Protein AF-E1JT59-F1 (afdb_monomer_lite)

Foldseek 3Di:
DDDDPVNVVVVVVVVVVVVVVVVVVVVVVVVVVVLLVVLVVLVVLQVQLVVL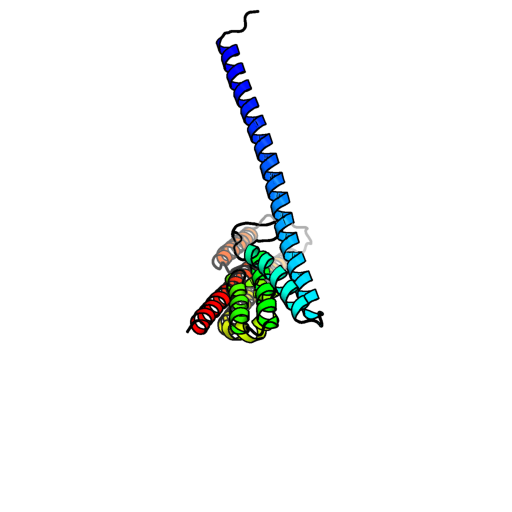LVVLVPDPDPVSNVVSLVSSLVSLVVLLPDDQVDDRPVHGSLVSNLSSLLSVLSSCVSVVNNLSSLLSLLVSLQSPVLCCCPPRPVPCCVPPQVVLCVVLVVVLVVLVVVVVVVVVVLVVVVVVVVVVCCVVVVVVVVVVCVVDVDDDPDPDDCDVVNVVVVVVVVVVVVVSVVPPRDDPVRSVVVSSVSSSVSSNVVSVVVSVVSVD

pLDDT: mean 81.75, std 21.23, range [36.12, 98.44]

Sequence (260 aa):
MSIELETALSLLKVAKIVVDLKKKTQQLNEIKHIKKSLDQLILREMGAAFEAIGDAITAQNNETKEVRLRFAEDNLLKNTSLDPSLKTGDVTNKYLMARANHGLAYICALRNDFITASKHLLRIFIISPRDARENILPELYKQEFFPKCTNIIEWYDAELRALEEDSWRGIRKAGRFSLSLTIKAAGVLTALAAQSGSIVKVRIPPHPIIKAAEDLSKEVWERSSDYHLPSRAELEEEFGNKIDNRCIEYAQSLLQNVGG

InterPro domains:
  IPR052858 Putative E3 ubiquitin-protein ligase LIN [PTHR47446] (24-252)
  IPR056512 Putative E3 ubiquitin-protein ligase LIN, N-terminal domain [PF23568] (24-166)

Radius of gyration: 34.25 Å; chains: 1; bounding box: 85×78×77 Å

Organism: NCBI:txid596151

Secondary structure (DSSP, 8-state):
-PPPHHHHHHHHHHHHHHHHHHHHHHHHHHHHHHHHHHHHHHHHHHHHHHHHHHHHHH-S-HHHHHHHHHHHHHHHHGGGGS-TTSEETTEEHHHHHHHHHHHHHHHHHHTT-HHHHHHHHHHHHHH-HHHIIIII-HHHIIIIIGGG-HHHHHHHHHHHHHHHHHHHHHHHHHHHHHHHHHHHHHHHHHHHHHHS-S---------HHHHHHHHHHHHHHHHHTT--PPPHHHHHHHHHHHHHHHHHHHHHHHHHHTT-

Structure (mmCIF, N/CA/C/O backbone):
data_AF-E1JT59-F1
#
_entry.id   AF-E1JT59-F1
#
loop_
_atom_site.group_PDB
_atom_site.id
_atom_site.type_symbol
_atom_site.label_atom_id
_atom_site.label_alt_id
_atom_site.label_comp_id
_atom_site.label_asym_id
_atom_site.label_entity_id
_atom_site.label_seq_id
_atom_site.pdbx_PDB_ins_code
_atom_site.Cartn_x
_atom_site.Cartn_y
_atom_site.Cartn_z
_atom_site.occupancy
_atom_site.B_iso_or_equiv
_atom_site.auth_seq_id
_atom_site.auth_comp_id
_atom_site.auth_asym_id
_atom_site.auth_atom_id
_atom_site.pdbx_PDB_model_num
ATOM 1 N N . MET A 1 1 ? 47.607 53.620 9.795 1.00 51.41 1 MET A N 1
ATOM 2 C CA . MET A 1 1 ? 47.075 52.678 8.789 1.00 51.41 1 MET A CA 1
ATOM 3 C C . MET A 1 1 ? 45.567 52.905 8.732 1.00 51.41 1 MET A C 1
ATOM 5 O O . MET A 1 1 ? 44.866 52.419 9.608 1.00 51.41 1 MET A O 1
ATOM 9 N N . SER A 1 2 ? 45.079 53.779 7.844 1.00 68.25 2 SER A N 1
ATOM 10 C CA . SER A 1 2 ? 43.640 54.064 7.736 1.00 68.25 2 SER A CA 1
ATOM 11 C C . SER A 1 2 ? 43.001 53.039 6.811 1.00 68.25 2 SER A C 1
ATOM 13 O O . SER A 1 2 ? 43.433 52.896 5.671 1.00 68.25 2 SER A O 1
ATOM 15 N N . ILE A 1 3 ? 41.994 52.320 7.299 1.00 74.31 3 ILE A N 1
ATOM 16 C CA . ILE A 1 3 ? 41.181 51.448 6.451 1.00 74.31 3 ILE A CA 1
ATOM 17 C C . ILE A 1 3 ? 40.324 52.356 5.566 1.00 74.31 3 ILE A C 1
ATOM 19 O O . ILE A 1 3 ? 39.627 53.232 6.077 1.00 74.31 3 ILE A O 1
ATOM 23 N N . GLU A 1 4 ? 40.393 52.169 4.250 1.00 88.94 4 GLU A N 1
ATOM 24 C CA . GLU A 1 4 ? 39.558 52.908 3.304 1.00 88.94 4 GLU A CA 1
ATOM 25 C C . GLU A 1 4 ? 38.075 52.592 3.546 1.00 88.94 4 GLU A C 1
ATOM 27 O O . GLU A 1 4 ? 37.693 51.437 3.755 1.00 88.94 4 GLU A O 1
ATOM 32 N N . LEU A 1 5 ? 37.225 53.622 3.514 1.00 89.81 5 LEU A N 1
ATOM 33 C CA . LEU A 1 5 ? 35.785 53.522 3.789 1.00 89.81 5 LEU A CA 1
ATOM 34 C C . LEU A 1 5 ? 35.095 52.441 2.938 1.00 89.81 5 LEU A C 1
ATOM 36 O O . LEU A 1 5 ? 34.210 51.734 3.417 1.00 89.81 5 LEU A O 1
ATOM 40 N N . GLU A 1 6 ? 35.537 52.276 1.694 1.00 89.81 6 GLU A N 1
ATOM 41 C CA . GLU A 1 6 ? 35.030 51.261 0.771 1.00 89.81 6 GLU A CA 1
ATOM 42 C C . GLU A 1 6 ? 35.335 49.829 1.246 1.00 89.81 6 GLU A C 1
ATOM 44 O O . GLU A 1 6 ? 34.479 48.942 1.170 1.00 89.81 6 GLU A O 1
ATOM 49 N N . THR A 1 7 ? 36.509 49.622 1.851 1.00 90.50 7 THR A N 1
ATOM 50 C CA . THR A 1 7 ? 36.893 48.347 2.476 1.00 90.50 7 THR A CA 1
ATOM 51 C C . THR A 1 7 ? 36.048 48.072 3.723 1.00 90.50 7 THR A C 1
ATOM 53 O O . THR A 1 7 ? 35.577 46.956 3.926 1.00 90.50 7 THR A O 1
ATOM 56 N N . ALA A 1 8 ? 35.768 49.087 4.545 1.00 89.56 8 ALA A N 1
ATOM 57 C CA . ALA A 1 8 ? 34.898 48.923 5.712 1.00 89.56 8 ALA A CA 1
ATOM 58 C C . ALA A 1 8 ? 33.445 48.574 5.318 1.00 89.56 8 ALA A C 1
ATOM 60 O O . ALA A 1 8 ? 32.820 47.702 5.928 1.00 89.56 8 ALA A O 1
ATOM 61 N N . LEU A 1 9 ? 32.911 49.211 4.269 1.00 92.62 9 LEU A N 1
ATOM 62 C CA . LEU A 1 9 ? 31.560 48.945 3.761 1.00 92.62 9 LEU A CA 1
ATOM 63 C C . LEU A 1 9 ? 31.426 47.552 3.137 1.00 92.62 9 LEU A C 1
ATOM 65 O O . LEU A 1 9 ? 30.396 46.896 3.321 1.00 92.62 9 LEU A O 1
ATOM 69 N N . SER A 1 10 ? 32.442 47.081 2.410 1.00 91.19 10 SER A N 1
ATOM 70 C CA . SER A 1 10 ? 32.437 45.727 1.845 1.00 91.19 10 SER A CA 1
ATOM 71 C C . SER A 1 10 ? 32.487 44.661 2.945 1.00 91.19 10 SER A C 1
ATOM 73 O O . SER A 1 10 ? 31.681 43.728 2.917 1.00 91.19 10 SER A O 1
ATOM 75 N N . LEU A 1 11 ? 33.315 44.852 3.979 1.00 92.31 11 LEU A N 1
ATOM 76 C CA . LEU A 1 11 ? 33.368 43.969 5.149 1.00 92.31 11 LEU A CA 1
ATOM 77 C C . LEU A 1 11 ? 32.025 43.894 5.887 1.00 92.31 11 LEU A C 1
ATOM 79 O O . LEU A 1 11 ? 31.586 42.803 6.253 1.00 92.31 11 LEU A O 1
ATOM 83 N N . LEU A 1 12 ? 31.328 45.021 6.059 1.00 93.81 12 LEU A N 1
ATOM 84 C CA . LEU A 1 12 ? 30.024 45.045 6.729 1.00 93.81 12 LEU A CA 1
ATOM 85 C C . LEU A 1 12 ? 28.936 44.317 5.920 1.00 93.81 12 LEU A C 1
ATOM 87 O O . LEU A 1 12 ? 28.109 43.604 6.495 1.00 93.81 12 LEU A O 1
ATOM 91 N N . LYS A 1 13 ? 28.958 44.427 4.583 1.00 95.31 13 LYS A N 1
ATOM 92 C CA . LYS A 1 13 ? 28.071 43.647 3.700 1.00 95.31 13 LYS A CA 1
ATOM 93 C C . LYS A 1 13 ? 28.334 42.147 3.827 1.00 95.31 13 LYS A C 1
ATOM 95 O O . LYS A 1 13 ? 27.384 41.380 3.978 1.00 95.31 13 LYS A O 1
ATOM 100 N N . VAL A 1 14 ? 29.603 41.733 3.815 1.00 94.75 14 VAL A N 1
ATOM 101 C CA . VAL A 1 14 ? 29.991 40.324 3.992 1.00 94.75 14 VAL A CA 1
ATOM 102 C C . VAL A 1 14 ? 29.555 39.811 5.364 1.00 94.75 14 VAL A C 1
ATOM 104 O O . VAL A 1 14 ? 28.939 38.751 5.445 1.00 94.75 14 VAL A O 1
ATOM 107 N N . ALA A 1 15 ? 29.780 40.577 6.434 1.00 94.88 15 ALA A N 1
ATOM 108 C CA . ALA A 1 15 ? 29.359 40.204 7.782 1.00 94.88 15 ALA A CA 1
ATOM 109 C C . ALA A 1 15 ? 27.839 39.989 7.876 1.00 94.88 15 ALA A C 1
ATOM 111 O O . ALA A 1 15 ? 27.393 38.991 8.443 1.00 94.88 15 ALA A O 1
ATOM 112 N N . LYS A 1 16 ? 27.038 40.871 7.260 1.00 96.19 16 LYS A N 1
ATOM 113 C CA . LYS A 1 16 ? 25.579 40.706 7.186 1.00 96.19 16 LYS A CA 1
ATOM 114 C C . LYS A 1 16 ? 25.189 39.412 6.465 1.00 96.19 16 LYS A C 1
ATOM 116 O O . LYS A 1 16 ? 24.390 38.646 6.994 1.00 96.19 16 LYS A O 1
ATOM 121 N N . ILE A 1 17 ? 25.795 39.137 5.306 1.00 96.38 17 ILE A N 1
ATOM 122 C CA . ILE A 1 17 ? 25.554 37.900 4.545 1.00 96.38 17 ILE A CA 1
ATOM 123 C C . ILE A 1 17 ? 25.892 36.666 5.392 1.00 96.38 17 ILE A C 1
ATOM 125 O O . ILE A 1 17 ? 25.117 35.714 5.420 1.00 96.38 17 ILE A O 1
ATOM 129 N N . VAL A 1 18 ? 27.012 36.680 6.120 1.00 95.88 18 VAL A N 1
ATOM 130 C CA . VAL A 1 18 ? 27.423 35.568 6.993 1.00 95.88 18 VAL A CA 1
ATOM 131 C C . VAL A 1 18 ? 26.413 35.333 8.119 1.00 95.88 18 VAL A C 1
ATOM 133 O O . VAL A 1 18 ? 26.057 34.185 8.393 1.00 95.88 18 VAL A O 1
ATOM 136 N N . VAL A 1 19 ? 25.907 36.396 8.750 1.00 96.19 19 VAL A N 1
ATOM 137 C CA . VAL A 1 19 ? 24.868 36.289 9.788 1.00 96.19 19 VAL A CA 1
ATOM 138 C C . VAL A 1 19 ? 23.570 35.716 9.209 1.00 96.19 19 VAL A C 1
ATOM 140 O O . VAL A 1 19 ? 23.003 34.786 9.790 1.00 96.19 19 VAL A O 1
ATOM 143 N N . ASP A 1 20 ? 23.137 36.199 8.043 1.00 96.50 20 ASP A N 1
ATOM 144 C CA . ASP A 1 20 ? 21.936 35.703 7.362 1.00 96.50 20 ASP A CA 1
ATOM 145 C C . ASP A 1 20 ? 22.078 34.223 6.961 1.00 96.50 20 ASP A C 1
ATOM 147 O O . ASP A 1 20 ? 21.153 33.428 7.152 1.00 96.50 20 ASP A O 1
ATOM 151 N N . LEU A 1 21 ? 23.253 33.815 6.469 1.00 95.62 21 LEU A N 1
ATOM 152 C CA . LEU A 1 21 ? 23.568 32.418 6.149 1.00 95.62 21 LEU A CA 1
ATOM 153 C C . LEU A 1 21 ? 23.560 31.524 7.391 1.00 95.62 21 LEU A C 1
ATOM 155 O O . LEU A 1 21 ? 23.029 30.410 7.345 1.00 95.62 21 LEU A O 1
ATOM 159 N N . LYS A 1 22 ? 24.097 32.009 8.516 1.00 95.75 22 LYS A N 1
ATOM 160 C CA . LYS A 1 22 ? 24.076 31.276 9.787 1.00 95.75 22 LYS A CA 1
ATOM 161 C C . LYS A 1 22 ? 22.640 31.065 10.268 1.00 95.75 22 LYS A C 1
ATOM 163 O O . LYS A 1 22 ? 22.280 29.946 10.631 1.00 95.75 22 LYS A O 1
ATOM 168 N N . LYS A 1 23 ? 21.800 32.104 10.187 1.00 96.12 23 LYS A N 1
ATOM 169 C CA . LYS A 1 23 ? 20.376 32.024 10.540 1.00 96.12 23 LYS A CA 1
ATOM 170 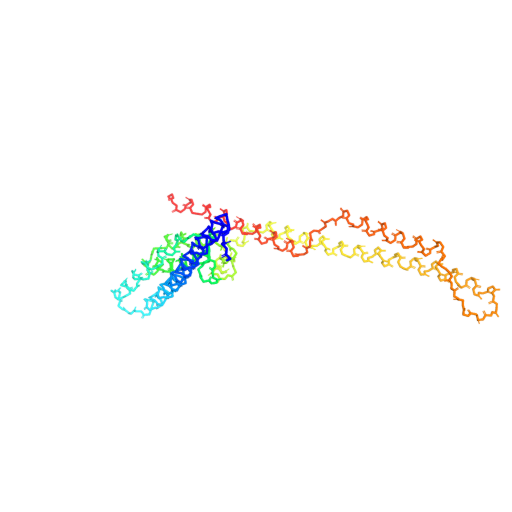C C . LYS A 1 23 ? 19.623 31.031 9.650 1.00 96.12 23 LYS A C 1
ATOM 172 O O . LYS A 1 23 ? 18.908 30.179 10.169 1.00 96.12 23 LYS A O 1
ATOM 177 N N . LYS A 1 24 ? 19.826 31.080 8.327 1.00 95.69 24 LYS A N 1
ATOM 178 C CA . LYS A 1 24 ? 19.215 30.120 7.387 1.00 95.69 24 LYS A CA 1
ATOM 179 C C . LYS A 1 24 ? 19.656 28.681 7.654 1.00 95.69 24 LYS A C 1
ATOM 181 O O . LYS A 1 24 ? 18.832 27.773 7.613 1.00 95.69 24 LYS A O 1
ATOM 186 N N . THR A 1 25 ? 20.934 28.468 7.963 1.00 95.31 25 THR A N 1
ATOM 187 C CA . THR A 1 25 ? 21.462 27.137 8.306 1.00 95.31 25 THR A CA 1
ATOM 188 C C . THR A 1 25 ? 20.812 26.588 9.575 1.00 95.31 25 THR A C 1
ATOM 190 O O . THR A 1 25 ? 20.433 25.419 9.616 1.00 95.31 25 THR A O 1
ATOM 193 N N . GLN A 1 26 ? 20.632 27.432 10.594 1.00 95.12 26 GLN A N 1
ATOM 194 C CA . GLN A 1 26 ? 19.939 27.041 11.818 1.00 95.12 26 GLN A CA 1
ATOM 195 C C . GLN A 1 26 ? 18.482 26.643 11.537 1.00 95.12 26 GLN A C 1
ATOM 197 O O . GLN A 1 26 ? 18.070 25.548 11.913 1.00 95.12 26 GLN A O 1
ATOM 202 N N . GLN A 1 27 ? 17.742 27.474 10.797 1.00 95.19 27 GLN A N 1
ATOM 203 C CA . GLN A 1 27 ? 16.360 27.175 10.406 1.00 95.19 27 GLN A CA 1
ATOM 204 C C . GLN A 1 27 ? 16.256 25.870 9.606 1.00 95.19 27 GLN A C 1
ATOM 206 O O . GLN A 1 27 ? 15.359 25.063 9.835 1.00 95.19 27 GLN A O 1
ATOM 211 N N . LEU A 1 28 ? 17.197 25.619 8.691 1.00 95.69 28 LEU A N 1
ATOM 212 C CA . LEU A 1 28 ? 17.236 24.378 7.920 1.00 95.69 28 LEU A CA 1
ATOM 213 C C . LEU A 1 28 ? 17.424 23.148 8.820 1.00 95.69 28 LEU A C 1
ATOM 215 O O . LEU A 1 28 ? 16.803 22.113 8.583 1.00 95.69 28 LEU A O 1
ATOM 219 N N . ASN A 1 29 ? 18.269 23.244 9.847 1.00 95.19 29 ASN A N 1
ATOM 220 C CA . ASN A 1 29 ? 18.483 22.149 10.792 1.00 95.19 29 ASN A CA 1
ATOM 221 C C . ASN A 1 29 ? 17.239 21.883 11.650 1.00 95.19 29 ASN A C 1
ATOM 223 O O . ASN A 1 29 ? 16.884 20.723 11.857 1.00 95.19 29 ASN A O 1
ATOM 227 N N . GLU A 1 30 ? 16.542 22.935 12.084 1.00 96.06 30 GLU A N 1
ATOM 228 C CA . GLU A 1 30 ? 15.269 22.823 12.806 1.00 96.06 30 GLU A CA 1
ATOM 229 C C . GLU A 1 30 ? 14.197 22.147 11.937 1.00 96.06 30 GLU A C 1
ATOM 231 O O . GLU A 1 30 ? 13.574 21.179 12.370 1.00 96.06 30 GLU A O 1
ATOM 236 N N . ILE A 1 31 ? 14.052 22.565 10.673 1.00 95.44 31 ILE A N 1
ATOM 237 C CA . ILE A 1 31 ? 13.124 21.940 9.714 1.00 95.44 31 ILE A CA 1
ATOM 238 C C . ILE A 1 31 ? 13.459 20.459 9.508 1.00 95.44 31 ILE A C 1
ATOM 240 O O . ILE A 1 31 ? 12.562 19.616 9.524 1.00 95.44 31 ILE A O 1
ATOM 244 N N . LYS A 1 32 ? 14.742 20.114 9.346 1.00 94.31 32 LYS A N 1
ATOM 245 C CA . LYS A 1 32 ? 15.177 18.714 9.211 1.00 94.31 32 LYS A CA 1
ATOM 246 C C . LYS A 1 32 ? 14.808 17.883 10.439 1.00 94.31 32 LYS A C 1
ATOM 248 O O . LYS A 1 32 ? 14.350 16.751 10.288 1.00 94.31 32 LYS A O 1
ATOM 253 N N . HIS A 1 33 ? 14.989 18.435 11.637 1.00 94.69 33 HIS A N 1
ATOM 254 C CA . HIS A 1 33 ? 14.616 17.763 12.877 1.00 94.69 33 HIS A CA 1
ATOM 255 C C . HIS A 1 33 ? 13.098 17.555 12.972 1.00 94.69 33 HIS A C 1
ATOM 257 O O . HIS A 1 33 ? 12.650 16.444 13.254 1.00 94.69 33 HIS A O 1
ATOM 263 N N . ILE A 1 34 ? 12.306 18.591 12.675 1.00 95.19 34 ILE A N 1
ATOM 264 C CA . ILE A 1 34 ? 10.839 18.512 12.655 1.00 95.19 34 ILE A CA 1
ATOM 265 C C . ILE A 1 34 ? 10.377 17.452 11.653 1.00 95.19 34 ILE A C 1
ATOM 267 O O . ILE A 1 34 ? 9.591 16.582 12.019 1.00 95.19 34 ILE A O 1
ATOM 271 N N . LYS A 1 35 ? 10.916 17.455 10.426 1.00 93.69 35 LYS A N 1
ATOM 272 C CA . LYS A 1 35 ? 10.604 16.436 9.413 1.00 93.69 35 LYS A CA 1
ATOM 273 C C . LYS A 1 35 ? 10.874 15.029 9.941 1.00 93.69 35 LYS A C 1
ATOM 275 O O . LYS A 1 35 ? 10.008 14.169 9.847 1.00 93.69 35 LYS A O 1
ATOM 280 N N . LYS A 1 36 ? 12.054 14.794 10.523 1.00 94.44 36 LYS A N 1
ATOM 281 C CA . LYS A 1 36 ? 12.415 13.480 11.072 1.00 94.44 36 LYS A CA 1
ATOM 282 C C . LYS A 1 36 ? 11.453 13.044 12.181 1.00 94.44 36 LYS A C 1
ATOM 284 O O . LYS A 1 36 ? 11.056 11.883 12.218 1.00 94.44 36 LYS A O 1
ATOM 289 N N . SER A 1 37 ? 11.068 13.964 13.064 1.00 94.56 37 SER A N 1
ATOM 290 C CA . SER A 1 37 ? 10.111 13.680 14.136 1.00 94.56 37 SER A CA 1
ATOM 291 C C . SER A 1 37 ? 8.711 13.364 13.598 1.00 94.56 37 SER A C 1
ATOM 293 O O . SER A 1 37 ? 8.057 12.470 14.129 1.00 94.56 37 SER A O 1
ATOM 295 N N . LEU A 1 38 ? 8.254 14.070 12.559 1.00 93.38 38 LEU A N 1
ATOM 296 C CA . LEU A 1 38 ? 6.978 13.793 11.891 1.00 93.38 38 LEU A CA 1
ATOM 297 C C . LEU A 1 38 ? 7.000 12.436 11.184 1.00 93.38 38 LEU A C 1
ATOM 299 O O . LEU A 1 38 ? 6.057 11.664 11.321 1.00 93.38 38 LEU A O 1
ATOM 303 N N . ASP A 1 39 ? 8.099 12.112 10.500 1.00 94.69 39 ASP A N 1
ATOM 304 C CA . ASP A 1 39 ? 8.260 10.819 9.837 1.00 94.69 39 ASP A CA 1
ATOM 305 C C . ASP A 1 39 ? 8.143 9.662 10.848 1.00 94.69 39 ASP A C 1
ATOM 307 O O . ASP A 1 39 ? 7.428 8.688 10.616 1.00 94.69 39 ASP A O 1
ATOM 311 N N . GLN A 1 40 ? 8.787 9.790 12.013 1.00 94.62 40 GLN A N 1
ATOM 312 C CA . GLN A 1 40 ? 8.681 8.804 13.094 1.00 94.62 40 GLN A CA 1
ATOM 313 C C . GLN A 1 40 ? 7.266 8.701 13.672 1.00 94.62 40 GLN A C 1
ATOM 315 O O . GLN A 1 40 ? 6.832 7.601 14.016 1.00 94.62 40 GLN A O 1
ATOM 320 N N . LEU A 1 41 ? 6.548 9.823 13.781 1.00 94.81 41 LEU A N 1
ATOM 321 C CA . LEU A 1 41 ? 5.166 9.842 14.255 1.00 94.81 41 LEU A CA 1
ATOM 322 C C . LEU A 1 41 ? 4.266 9.016 13.330 1.00 94.81 41 LEU A C 1
ATOM 324 O O . LEU A 1 41 ? 3.592 8.111 13.813 1.00 94.81 41 LEU A O 1
ATOM 328 N N . ILE A 1 42 ? 4.319 9.282 12.022 1.00 94.25 42 ILE A N 1
ATOM 329 C CA . ILE A 1 42 ? 3.510 8.596 11.003 1.00 94.25 42 ILE A CA 1
ATOM 330 C C . ILE A 1 42 ? 3.763 7.086 11.042 1.00 94.25 42 ILE A C 1
ATOM 332 O O . ILE A 1 42 ? 2.824 6.291 11.113 1.00 94.25 42 ILE A O 1
ATOM 336 N N . LEU A 1 43 ? 5.036 6.677 11.044 1.00 94.19 43 LEU A N 1
ATOM 337 C CA . LEU A 1 43 ? 5.404 5.259 11.068 1.00 94.19 43 LEU A CA 1
ATOM 338 C C . LEU A 1 43 ? 4.925 4.565 12.349 1.00 94.19 43 LEU A C 1
ATOM 340 O O . LEU A 1 43 ? 4.427 3.439 12.290 1.00 94.19 43 LEU A O 1
ATOM 344 N N . ARG A 1 44 ? 5.031 5.243 13.497 1.00 94.62 44 ARG A N 1
ATOM 345 C CA . ARG A 1 44 ? 4.552 4.725 14.782 1.00 94.62 44 ARG A CA 1
ATOM 346 C C . ARG A 1 44 ? 3.031 4.603 14.818 1.00 94.62 44 ARG A C 1
ATOM 348 O O . ARG A 1 44 ? 2.532 3.582 15.275 1.00 94.62 44 ARG A O 1
ATOM 355 N N . GLU A 1 45 ? 2.300 5.617 14.356 1.00 93.38 45 GLU A N 1
ATOM 356 C CA . GLU A 1 45 ? 0.832 5.589 14.301 1.00 93.38 45 GLU A CA 1
ATOM 357 C C . GLU A 1 45 ? 0.335 4.452 13.402 1.00 93.38 45 GLU A C 1
ATOM 359 O O . GLU A 1 45 ? -0.564 3.708 13.790 1.00 93.38 45 GLU A O 1
ATOM 364 N N . MET A 1 46 ? 0.962 4.263 12.237 1.00 94.88 46 MET A N 1
ATOM 365 C CA . MET A 1 46 ? 0.611 3.170 11.335 1.00 94.88 46 MET A CA 1
ATOM 366 C C . MET A 1 46 ? 0.904 1.800 11.969 1.00 94.88 46 MET A C 1
ATOM 368 O O . MET A 1 46 ? 0.056 0.913 11.908 1.00 94.88 46 MET A O 1
ATOM 372 N N . GLY A 1 47 ? 2.066 1.629 12.612 1.00 95.25 47 GLY A N 1
ATOM 373 C CA . GLY A 1 47 ? 2.414 0.398 13.333 1.00 95.25 47 GLY A CA 1
ATOM 374 C C . GLY A 1 47 ? 1.417 0.065 14.446 1.00 95.25 47 GLY A C 1
ATOM 375 O O . GLY A 1 47 ? 0.850 -1.026 14.454 1.00 95.25 47 GLY A O 1
ATOM 376 N N . ALA A 1 48 ? 1.122 1.040 15.311 1.00 94.81 48 ALA A N 1
ATOM 377 C CA . ALA A 1 48 ? 0.169 0.887 16.408 1.00 94.81 48 ALA A CA 1
ATOM 378 C C . ALA A 1 48 ? -1.248 0.539 15.918 1.00 94.81 48 ALA A C 1
ATOM 380 O O . ALA A 1 48 ? -1.960 -0.224 16.568 1.00 94.81 48 ALA A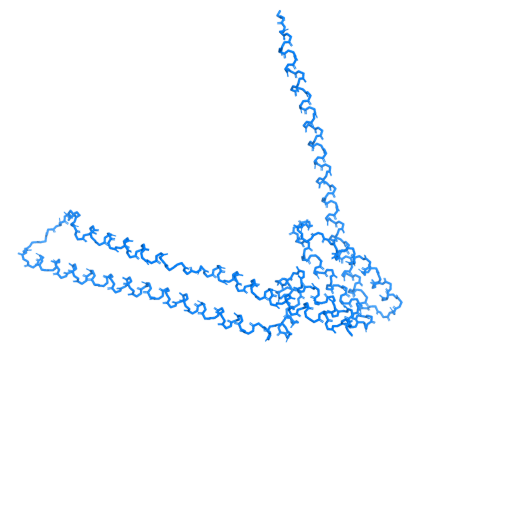 O 1
ATOM 381 N N . ALA A 1 49 ? -1.666 1.063 14.762 1.00 96.38 49 ALA A N 1
ATOM 382 C CA . ALA A 1 49 ? -2.954 0.711 14.175 1.00 96.38 49 ALA A CA 1
ATOM 383 C C . ALA A 1 49 ? -3.014 -0.757 13.727 1.00 96.38 49 ALA A C 1
ATOM 385 O O . ALA A 1 49 ? -4.003 -1.438 13.989 1.00 96.38 49 ALA A O 1
ATOM 386 N N . PHE A 1 50 ? -1.961 -1.269 13.080 1.00 96.44 50 PHE A N 1
ATOM 387 C CA . PHE A 1 50 ? -1.902 -2.678 12.676 1.00 96.44 50 PHE A CA 1
ATOM 388 C C . PHE A 1 50 ? -1.838 -3.626 13.878 1.00 96.44 50 PHE A C 1
ATOM 390 O O . PHE A 1 50 ? -2.503 -4.661 13.863 1.00 96.44 50 PHE A O 1
ATOM 397 N N . GLU A 1 51 ? -1.098 -3.260 14.926 1.00 96.69 51 GLU A N 1
ATOM 398 C CA . GLU A 1 51 ? -1.098 -3.996 16.196 1.00 96.69 51 GLU A CA 1
ATOM 399 C C . GLU A 1 51 ? -2.504 -4.026 16.810 1.00 96.69 51 GLU A C 1
ATOM 401 O O . GLU A 1 51 ? -3.009 -5.099 17.134 1.00 96.69 51 GLU A O 1
ATOM 406 N N . ALA A 1 52 ? -3.197 -2.883 16.859 1.00 96.50 52 ALA A N 1
ATOM 407 C CA . ALA A 1 52 ? -4.564 -2.801 17.368 1.00 96.50 52 ALA A CA 1
ATOM 408 C C . ALA A 1 52 ? -5.571 -3.632 16.549 1.00 96.50 52 ALA A C 1
ATOM 410 O O . ALA A 1 52 ? -6.484 -4.220 17.131 1.00 96.50 52 ALA A O 1
ATOM 411 N N . ILE A 1 53 ? -5.406 -3.735 15.223 1.00 96.56 53 ILE A N 1
ATOM 412 C CA . ILE A 1 53 ? -6.200 -4.653 14.386 1.00 96.56 53 ILE A CA 1
ATOM 413 C C . ILE A 1 53 ? -5.924 -6.111 14.778 1.00 96.56 53 ILE A C 1
ATOM 415 O O . ILE A 1 53 ? -6.870 -6.875 14.970 1.00 96.56 53 ILE A O 1
ATOM 419 N N . GLY A 1 54 ? -4.652 -6.500 14.926 1.00 94.75 54 GLY A N 1
ATOM 420 C CA . GLY A 1 54 ? -4.272 -7.852 15.357 1.00 94.75 54 GLY A CA 1
ATOM 421 C C . GLY A 1 54 ? -4.861 -8.213 16.724 1.00 94.75 54 GLY A C 1
ATOM 422 O O . GLY A 1 54 ? -5.461 -9.275 16.906 1.00 94.75 54 GLY A O 1
ATOM 423 N N . ASP A 1 55 ? -4.794 -7.274 17.659 1.00 94.06 55 ASP A N 1
ATOM 424 C CA . ASP A 1 55 ? -5.413 -7.378 18.974 1.00 94.06 55 ASP A CA 1
ATOM 425 C C . ASP A 1 55 ? -6.947 -7.451 18.894 1.00 94.06 55 ASP A C 1
ATOM 427 O O . ASP A 1 55 ? -7.584 -8.160 19.674 1.00 94.06 55 ASP A O 1
ATOM 431 N N . ALA A 1 56 ? -7.587 -6.733 17.972 1.00 94.94 56 ALA A N 1
ATOM 432 C CA . ALA A 1 56 ? -9.037 -6.785 17.787 1.00 94.94 56 ALA A CA 1
ATOM 433 C C . ALA A 1 56 ? -9.510 -8.150 17.256 1.00 94.94 56 ALA A C 1
ATOM 435 O O . ALA A 1 56 ? -10.588 -8.610 17.629 1.00 94.94 56 ALA A O 1
ATOM 436 N N . ILE A 1 57 ? -8.707 -8.813 16.418 1.00 93.81 57 ILE A N 1
ATOM 437 C CA . ILE A 1 57 ? -9.009 -10.151 15.881 1.00 93.81 57 ILE A CA 1
ATOM 438 C C . ILE A 1 57 ? -9.027 -11.206 16.995 1.00 93.81 57 ILE A C 1
ATOM 440 O O . ILE A 1 57 ? -9.845 -12.122 16.961 1.00 93.81 57 ILE A O 1
ATOM 444 N N . THR A 1 58 ? -8.149 -11.072 17.989 1.00 94.00 58 THR A N 1
ATOM 445 C CA . THR A 1 58 ? -8.024 -12.032 19.101 1.00 94.00 58 THR A CA 1
ATOM 446 C C . THR A 1 58 ? -8.952 -11.730 20.282 1.00 94.00 58 THR A C 1
ATOM 448 O O . THR A 1 58 ? -9.115 -12.566 21.173 1.00 94.00 58 THR A O 1
ATOM 451 N N . ALA A 1 59 ? -9.578 -10.551 20.311 1.00 93.56 59 ALA A N 1
ATOM 452 C CA . ALA A 1 59 ? -10.458 -10.139 21.397 1.00 93.56 59 ALA A CA 1
ATOM 453 C C . ALA A 1 59 ? -11.759 -10.962 21.428 1.00 93.56 59 ALA A C 1
ATOM 455 O O . ALA A 1 59 ? -12.492 -11.031 20.445 1.00 93.56 59 ALA A O 1
ATOM 456 N N . GLN A 1 60 ? -12.089 -11.525 22.595 1.00 90.94 60 GLN A N 1
ATOM 457 C CA . GLN A 1 60 ? -13.356 -12.242 22.812 1.00 90.94 60 GLN A CA 1
ATOM 458 C C . GLN A 1 60 ? -14.540 -11.297 23.077 1.00 90.94 60 GLN A C 1
ATOM 460 O O . GLN A 1 60 ? -15.684 -11.637 22.788 1.00 90.94 60 GLN A O 1
ATOM 465 N N . ASN A 1 61 ? -14.274 -10.112 23.636 1.00 95.31 61 ASN A N 1
ATOM 466 C CA . ASN A 1 61 ? -15.295 -9.109 23.925 1.00 95.31 61 ASN A CA 1
ATOM 467 C C . ASN A 1 61 ? -15.489 -8.170 22.725 1.00 95.31 61 ASN A C 1
ATOM 469 O O . ASN A 1 61 ? -14.551 -7.485 22.309 1.00 95.31 61 ASN A O 1
ATOM 473 N N . ASN A 1 62 ? -16.727 -8.084 22.230 1.00 94.38 62 ASN A N 1
ATOM 474 C CA . ASN A 1 62 ? -17.116 -7.206 21.127 1.00 94.38 62 ASN A CA 1
ATOM 475 C C . ASN A 1 62 ? -16.889 -5.715 21.422 1.00 94.38 62 ASN A C 1
ATOM 477 O O . ASN A 1 62 ? -16.518 -4.974 20.516 1.00 94.38 62 ASN A O 1
ATOM 481 N N . GLU A 1 63 ? -17.065 -5.265 22.666 1.00 95.94 63 GLU A N 1
ATOM 482 C CA . GLU A 1 63 ? -16.835 -3.862 23.032 1.00 95.94 63 GLU A CA 1
ATOM 483 C C . GLU A 1 63 ? -15.345 -3.514 22.954 1.00 95.94 63 GLU A C 1
ATOM 485 O O . GLU A 1 63 ? -14.952 -2.543 22.311 1.00 95.94 63 GLU A O 1
ATOM 490 N N . THR A 1 64 ? -14.491 -4.364 23.532 1.00 95.88 64 THR A N 1
ATOM 491 C CA . THR A 1 64 ? -13.032 -4.213 23.440 1.00 95.88 64 THR A CA 1
ATOM 492 C C . THR A 1 64 ? -12.556 -4.280 21.991 1.00 95.88 64 THR A C 1
ATOM 494 O O . THR A 1 64 ? -11.697 -3.491 21.593 1.00 95.88 64 THR A O 1
ATOM 497 N N . LYS A 1 65 ? -13.126 -5.193 21.195 1.00 97.00 65 LYS A N 1
ATOM 498 C CA . LYS A 1 65 ? -12.857 -5.292 19.759 1.00 97.00 65 LYS A CA 1
ATOM 499 C C . LYS A 1 65 ? -13.171 -3.971 19.058 1.00 97.00 65 LYS A C 1
ATOM 501 O O . LYS A 1 65 ? -12.305 -3.437 18.376 1.00 97.00 65 LYS A O 1
ATOM 506 N N . GLU A 1 66 ? -14.358 -3.410 19.263 1.00 97.62 66 GLU A N 1
ATOM 507 C CA . GLU A 1 66 ? -14.764 -2.166 18.602 1.00 97.62 66 GLU A CA 1
ATOM 508 C C . GLU A 1 66 ? -13.914 -0.959 19.031 1.00 97.62 66 GLU A C 1
ATOM 510 O O . GLU A 1 66 ? -13.530 -0.156 18.183 1.00 97.62 66 GLU A O 1
ATOM 515 N N . VAL A 1 67 ? -13.538 -0.849 20.311 1.00 97.75 67 VAL A N 1
ATOM 516 C CA . VAL A 1 67 ? -12.624 0.211 20.783 1.00 97.75 67 VAL A CA 1
ATOM 517 C C . VAL A 1 67 ? -11.268 0.130 20.075 1.00 97.75 67 VAL A C 1
ATOM 519 O O . VAL A 1 67 ? -10.745 1.150 19.623 1.00 97.75 67 VAL A O 1
ATOM 522 N N . ARG A 1 68 ? -10.711 -1.079 19.932 1.00 97.12 68 ARG A N 1
ATOM 523 C CA . ARG A 1 68 ? -9.445 -1.306 19.216 1.00 97.12 68 ARG A CA 1
ATOM 524 C C . ARG A 1 68 ? -9.561 -0.964 17.731 1.00 97.12 68 ARG A C 1
ATOM 526 O O . ARG A 1 68 ? -8.668 -0.317 17.188 1.00 97.12 68 ARG A O 1
ATOM 533 N N . LEU A 1 69 ? -10.669 -1.343 17.092 1.00 97.94 69 LEU A N 1
ATOM 534 C CA . LEU A 1 69 ? -10.921 -1.029 15.685 1.00 97.94 69 LEU A CA 1
ATOM 535 C C . LEU A 1 69 ? -11.054 0.478 15.441 1.00 97.94 69 LEU A C 1
ATOM 537 O O . LEU A 1 69 ? -10.454 0.971 14.492 1.00 97.94 69 LEU A O 1
ATOM 541 N N . ARG A 1 70 ? -11.750 1.223 16.311 1.00 98.12 70 ARG A N 1
ATOM 542 C CA . ARG A 1 70 ? -11.836 2.695 16.214 1.00 98.12 70 ARG A CA 1
ATOM 543 C C . ARG A 1 70 ? -10.476 3.363 16.369 1.00 98.12 70 ARG A C 1
ATOM 545 O O . ARG A 1 70 ? -10.117 4.216 15.567 1.00 98.12 70 ARG A O 1
ATOM 552 N N . PHE A 1 71 ? -9.689 2.934 17.356 1.00 97.94 71 PHE A N 1
ATOM 553 C CA . PHE A 1 71 ? -8.329 3.442 17.535 1.00 97.94 71 PHE A CA 1
ATOM 554 C C . PHE A 1 71 ? -7.454 3.197 16.294 1.00 97.94 71 PHE A C 1
ATOM 556 O O . PHE A 1 71 ? -6.693 4.074 15.881 1.00 97.94 71 PHE A O 1
ATOM 563 N N . ALA A 1 72 ? -7.551 2.010 15.691 1.00 97.88 72 ALA A N 1
ATOM 564 C CA . ALA A 1 72 ? -6.821 1.701 14.468 1.00 97.88 72 ALA A CA 1
ATOM 565 C C . ALA A 1 72 ? -7.303 2.553 13.283 1.00 97.88 72 ALA A C 1
ATOM 567 O O . ALA A 1 72 ? -6.487 3.102 12.546 1.00 97.88 72 ALA A O 1
ATOM 568 N N . GLU A 1 73 ? -8.617 2.699 13.124 1.00 98.12 73 GLU A N 1
ATOM 569 C CA . GLU A 1 73 ? -9.253 3.483 12.065 1.00 98.12 73 GLU A CA 1
ATOM 570 C C . GLU A 1 73 ? -8.808 4.949 12.090 1.00 98.12 73 GLU A C 1
ATOM 572 O O . GLU A 1 73 ? -8.321 5.454 11.076 1.00 98.12 73 GLU A O 1
ATOM 577 N N . ASP A 1 74 ? -8.860 5.598 13.256 1.00 97.06 74 ASP A N 1
ATOM 578 C CA . ASP A 1 74 ? -8.447 6.996 13.427 1.00 97.06 74 ASP A CA 1
ATOM 579 C C . ASP A 1 74 ? -6.978 7.223 13.039 1.00 97.06 74 ASP A C 1
ATOM 581 O O . ASP A 1 74 ? -6.618 8.262 12.479 1.00 97.06 74 ASP A O 1
ATOM 585 N N . ASN A 1 75 ? -6.107 6.253 13.321 1.00 95.50 75 ASN A N 1
ATOM 586 C CA . ASN A 1 75 ? -4.691 6.334 12.970 1.00 95.50 75 ASN A CA 1
ATOM 587 C C . ASN A 1 75 ? -4.425 6.016 11.492 1.00 95.50 75 ASN A C 1
ATOM 589 O O . ASN A 1 75 ? -3.496 6.572 10.905 1.00 95.50 75 ASN A O 1
ATOM 593 N N . LEU A 1 76 ? -5.229 5.163 10.855 1.00 97.06 76 LEU A N 1
ATOM 594 C CA . LEU A 1 76 ? -5.065 4.833 9.437 1.00 97.06 76 LEU A CA 1
ATOM 595 C C . LEU A 1 76 ? -5.645 5.913 8.521 1.00 97.06 76 LEU A C 1
ATOM 597 O O . LEU A 1 76 ? -5.013 6.236 7.515 1.00 97.06 76 LEU A O 1
ATOM 601 N N . LEU A 1 77 ? -6.781 6.525 8.872 1.00 96.38 77 LEU A N 1
ATOM 602 C CA . LEU A 1 77 ? -7.418 7.572 8.059 1.00 96.38 77 LEU A CA 1
ATOM 603 C C . LEU A 1 77 ? -6.522 8.802 7.866 1.00 96.38 77 LEU A C 1
ATOM 605 O O . LEU A 1 77 ? -6.486 9.381 6.783 1.00 96.38 77 LEU A O 1
ATOM 609 N N . LYS A 1 78 ? -5.723 9.173 8.872 1.00 93.12 78 LYS A N 1
ATOM 610 C CA . LYS A 1 78 ? -4.725 10.254 8.737 1.00 93.12 78 LYS A CA 1
ATOM 611 C C . LYS A 1 78 ? -3.700 9.960 7.636 1.00 93.12 78 LYS A C 1
ATOM 613 O O . LYS A 1 78 ? -3.229 10.870 6.958 1.00 93.12 78 LYS A O 1
ATOM 618 N N . ASN A 1 79 ? -3.386 8.682 7.438 1.00 93.25 79 ASN A N 1
ATOM 619 C CA . ASN A 1 79 ? -2.330 8.214 6.547 1.00 93.25 79 ASN A CA 1
ATOM 620 C C . ASN A 1 79 ? -2.827 7.889 5.128 1.00 93.25 79 ASN A C 1
ATOM 622 O O . ASN A 1 79 ? -2.014 7.632 4.240 1.00 93.25 79 ASN A O 1
ATOM 626 N N . THR A 1 80 ? -4.138 7.942 4.860 1.00 94.44 80 THR A N 1
ATOM 627 C CA . THR A 1 80 ? -4.669 7.752 3.496 1.00 94.44 80 THR A CA 1
ATOM 628 C C . THR A 1 80 ? -4.464 8.961 2.589 1.00 94.44 80 THR A C 1
ATOM 630 O O . THR A 1 80 ? -4.554 8.818 1.372 1.00 94.44 80 THR A O 1
ATOM 633 N N . SER A 1 81 ? -4.195 10.133 3.168 1.00 91.62 81 SER A N 1
ATOM 634 C CA . SER A 1 81 ? -4.134 11.425 2.468 1.00 91.62 81 SER A CA 1
ATOM 635 C C . SER A 1 81 ? -2.735 12.050 2.490 1.00 91.62 81 SER A C 1
ATOM 637 O O . SER A 1 81 ? -2.598 13.268 2.389 1.00 91.62 81 SER A O 1
ATOM 639 N N . LEU A 1 82 ? -1.692 11.228 2.647 1.00 94.38 82 LEU A N 1
ATOM 640 C CA . LEU A 1 82 ? -0.305 11.680 2.526 1.00 94.38 82 LEU A CA 1
ATOM 641 C C . LEU A 1 82 ? -0.024 12.182 1.101 1.00 94.38 82 LEU A C 1
ATOM 643 O O . LEU A 1 82 ? -0.650 11.741 0.139 1.00 94.38 82 LEU A O 1
ATOM 647 N N . ASP A 1 83 ? 0.947 13.086 0.954 1.00 94.50 83 ASP A N 1
ATOM 648 C CA . ASP A 1 83 ? 1.372 13.554 -0.368 1.00 94.50 83 ASP A CA 1
ATOM 649 C C . ASP A 1 83 ? 2.084 12.413 -1.121 1.00 94.50 83 ASP A C 1
ATOM 651 O O . ASP A 1 83 ? 3.163 11.996 -0.684 1.00 94.50 83 ASP A O 1
ATOM 655 N N . PRO A 1 84 ? 1.538 11.911 -2.246 1.00 94.31 84 PRO A N 1
ATOM 656 C CA . PRO A 1 84 ? 2.085 10.762 -2.965 1.00 94.31 84 PRO A CA 1
ATOM 657 C C . PRO A 1 84 ? 3.435 11.038 -3.646 1.00 94.31 84 PRO A C 1
ATOM 659 O O . PRO A 1 84 ? 4.090 10.089 -4.081 1.00 94.31 84 PRO A O 1
ATOM 662 N N . SER A 1 85 ? 3.849 12.303 -3.776 1.00 94.56 85 SER A N 1
ATOM 663 C CA . SER A 1 85 ? 5.147 12.685 -4.350 1.00 94.56 85 SER A CA 1
ATOM 664 C C . SER A 1 85 ? 6.301 12.596 -3.344 1.00 94.56 85 SER A C 1
ATOM 666 O O . SER A 1 85 ? 7.470 12.572 -3.736 1.00 94.56 85 SER A O 1
ATOM 668 N N . LEU A 1 86 ? 5.982 12.520 -2.049 1.00 95.06 86 LEU A N 1
ATOM 669 C CA . LEU A 1 86 ? 6.952 12.555 -0.963 1.00 95.06 86 LEU A CA 1
ATOM 670 C C . LEU A 1 86 ? 7.263 11.160 -0.397 1.00 95.06 86 LEU A C 1
ATOM 672 O O . LEU A 1 86 ? 6.673 10.135 -0.758 1.00 95.06 86 LEU A O 1
ATOM 676 N N . LYS A 1 87 ? 8.240 11.144 0.512 1.00 95.00 87 LYS A N 1
ATOM 677 C CA . LYS A 1 87 ? 8.643 9.979 1.298 1.00 95.00 87 LYS A CA 1
ATOM 678 C C . LYS A 1 87 ? 8.638 10.318 2.782 1.00 95.00 87 LYS A C 1
ATOM 680 O O . LYS A 1 87 ? 9.078 11.409 3.168 1.00 95.00 87 LYS A O 1
ATOM 685 N N . THR A 1 88 ? 8.243 9.341 3.583 1.00 93.62 88 THR A N 1
ATOM 686 C CA . THR A 1 88 ? 8.306 9.379 5.039 1.00 93.62 88 THR A CA 1
ATOM 687 C C . THR A 1 88 ? 9.317 8.342 5.510 1.00 93.62 88 THR A C 1
ATOM 689 O O . THR A 1 88 ? 9.167 7.143 5.271 1.00 93.62 88 THR A O 1
ATOM 692 N N . GLY A 1 89 ? 10.402 8.818 6.128 1.00 90.69 89 GLY A N 1
ATOM 693 C CA . GLY A 1 89 ? 11.605 8.007 6.301 1.00 90.69 89 GLY A CA 1
ATOM 694 C C . GLY A 1 89 ? 12.143 7.553 4.940 1.00 90.69 89 GLY A C 1
ATOM 695 O O . GLY A 1 89 ? 12.289 8.367 4.027 1.00 90.69 89 GLY A O 1
ATOM 696 N N . ASP A 1 90 ? 12.376 6.249 4.798 1.00 90.38 90 ASP A N 1
ATOM 697 C CA . ASP A 1 90 ? 12.869 5.630 3.559 1.00 90.38 90 ASP A CA 1
ATOM 698 C C . ASP A 1 90 ? 11.749 5.033 2.688 1.00 90.38 90 ASP A C 1
ATOM 700 O O . ASP A 1 90 ? 12.011 4.417 1.654 1.00 90.38 90 ASP A O 1
ATOM 704 N N . VAL A 1 91 ? 10.488 5.235 3.078 1.00 93.00 91 VAL A N 1
ATOM 705 C CA . VAL A 1 91 ? 9.320 4.607 2.453 1.00 93.00 91 VAL A CA 1
ATOM 706 C C . VAL A 1 91 ? 8.530 5.634 1.642 1.00 93.00 91 VAL A C 1
ATOM 708 O O . VAL A 1 91 ? 8.359 6.782 2.057 1.00 93.00 91 VAL A O 1
ATOM 711 N N . THR A 1 92 ? 8.047 5.243 0.460 1.00 96.00 92 THR A N 1
ATOM 712 C CA . THR A 1 92 ? 7.212 6.124 -0.369 1.00 96.00 92 THR A CA 1
ATOM 713 C C . THR A 1 92 ? 5.851 6.342 0.277 1.00 96.00 92 THR A C 1
ATOM 715 O O . THR A 1 92 ? 5.239 5.417 0.814 1.00 96.00 92 THR A O 1
ATOM 718 N N . ASN A 1 93 ? 5.327 7.563 0.182 1.00 96.56 93 ASN A N 1
ATOM 719 C CA . ASN A 1 93 ? 4.006 7.847 0.730 1.00 96.56 93 ASN A CA 1
ATOM 720 C C . ASN A 1 93 ? 2.908 7.067 0.005 1.00 96.56 93 ASN A C 1
ATOM 722 O O . ASN A 1 93 ? 1.979 6.612 0.659 1.00 96.56 93 ASN A O 1
ATOM 726 N N . LYS A 1 94 ? 3.049 6.806 -1.304 1.00 96.88 94 LYS A N 1
ATOM 727 C CA . LYS A 1 94 ? 2.145 5.900 -2.038 1.00 96.88 94 LYS A CA 1
ATOM 728 C C . LYS A 1 94 ? 2.045 4.526 -1.374 1.00 96.88 94 LYS A C 1
ATOM 730 O O . LYS A 1 94 ? 0.939 4.029 -1.178 1.00 96.88 94 LYS A O 1
ATOM 735 N N . TYR A 1 95 ? 3.176 3.942 -0.977 1.00 95.81 95 TYR A N 1
ATOM 736 C CA . TYR A 1 95 ? 3.184 2.668 -0.265 1.00 95.81 95 TYR A CA 1
ATOM 737 C C . TYR A 1 95 ? 2.513 2.779 1.111 1.00 95.81 95 TYR A C 1
ATOM 739 O O . TYR A 1 95 ? 1.687 1.937 1.458 1.00 95.81 95 TYR A O 1
ATOM 747 N N . LEU A 1 96 ? 2.797 3.835 1.883 1.00 96.50 96 LEU A N 1
ATOM 748 C CA . LEU A 1 96 ? 2.157 4.054 3.190 1.00 96.50 96 LEU A CA 1
ATOM 749 C C . LEU A 1 96 ? 0.638 4.244 3.070 1.00 96.50 96 LEU A C 1
ATOM 751 O O . LEU A 1 96 ? -0.117 3.645 3.829 1.00 96.50 96 LEU A O 1
ATOM 755 N N . MET A 1 97 ? 0.174 5.002 2.078 1.00 97.81 97 MET A N 1
ATOM 756 C CA . MET A 1 97 ? -1.250 5.184 1.786 1.00 97.81 97 MET A CA 1
ATOM 757 C C . MET A 1 97 ? -1.914 3.867 1.361 1.00 97.81 97 MET A C 1
ATOM 759 O O . MET A 1 97 ? -3.043 3.579 1.765 1.00 97.81 97 MET A O 1
ATOM 763 N N . ALA A 1 98 ? -1.226 3.051 0.557 1.00 97.62 98 ALA A N 1
ATOM 764 C CA . ALA A 1 98 ? -1.692 1.725 0.163 1.00 97.62 98 ALA A CA 1
ATOM 765 C C . ALA A 1 98 ? -1.803 0.792 1.384 1.00 97.62 98 ALA A C 1
ATOM 767 O O . ALA A 1 98 ? -2.830 0.144 1.587 1.00 97.62 98 ALA A O 1
ATOM 768 N N . ARG A 1 99 ? -0.801 0.799 2.271 1.00 96.88 99 ARG A N 1
ATOM 769 C CA . ARG A 1 99 ? -0.842 0.094 3.562 1.00 96.88 99 ARG A CA 1
ATOM 770 C C . ARG A 1 99 ? -1.980 0.596 4.451 1.00 96.88 99 ARG A C 1
ATOM 772 O O . ARG A 1 99 ? -2.679 -0.225 5.035 1.00 96.88 99 ARG A O 1
ATOM 779 N N . ALA A 1 100 ? -2.216 1.903 4.516 1.00 97.81 100 ALA A N 1
ATOM 780 C CA . ALA A 1 100 ? -3.316 2.468 5.291 1.00 97.81 100 ALA A CA 1
ATOM 781 C C . ALA A 1 100 ? -4.681 1.957 4.798 1.00 97.81 100 ALA A C 1
ATOM 783 O O . ALA A 1 100 ? -5.483 1.468 5.593 1.00 97.81 100 ALA A O 1
ATOM 784 N N . ASN A 1 101 ? -4.911 1.970 3.479 1.00 98.19 101 ASN A N 1
ATOM 785 C CA . ASN A 1 101 ? -6.124 1.401 2.882 1.00 98.19 101 ASN A CA 1
ATOM 786 C C . ASN A 1 101 ? -6.249 -0.108 3.139 1.00 98.19 101 ASN A C 1
ATOM 788 O O . ASN A 1 101 ? -7.351 -0.594 3.363 1.00 98.19 101 ASN A O 1
ATOM 792 N N . HIS A 1 102 ? -5.141 -0.849 3.172 1.00 97.88 102 HIS A N 1
ATOM 793 C CA . HIS A 1 102 ? -5.171 -2.277 3.494 1.00 97.88 102 HIS A CA 1
ATOM 794 C C . HIS A 1 102 ? -5.653 -2.522 4.929 1.00 97.88 102 HIS A C 1
ATOM 796 O O . HIS A 1 102 ? -6.512 -3.371 5.153 1.00 97.88 102 HIS A O 1
ATOM 802 N N . GLY A 1 103 ? -5.160 -1.737 5.893 1.00 97.38 103 GLY A N 1
ATOM 803 C CA . GLY A 1 103 ? -5.641 -1.785 7.275 1.00 97.38 103 GLY A CA 1
ATOM 804 C C . GLY A 1 103 ? -7.126 -1.427 7.392 1.00 97.38 103 GLY A C 1
ATOM 805 O O . GLY A 1 103 ? -7.879 -2.138 8.053 1.00 97.38 103 GLY A O 1
ATOM 806 N N . LEU A 1 104 ? -7.574 -0.377 6.695 1.00 98.44 104 LEU A N 1
ATOM 807 C CA . LEU A 1 104 ? -8.987 0.021 6.680 1.00 98.44 104 LEU A CA 1
ATOM 808 C C . LEU A 1 104 ? -9.886 -1.062 6.072 1.00 98.44 104 LEU A C 1
ATOM 810 O O . LEU A 1 104 ? -10.958 -1.331 6.607 1.00 98.44 104 LEU A O 1
ATOM 814 N N . ALA A 1 105 ? -9.430 -1.751 5.021 1.00 97.88 105 ALA A N 1
ATOM 815 C CA . ALA A 1 105 ? -10.156 -2.885 4.461 1.00 97.88 105 ALA A CA 1
ATOM 816 C C . ALA A 1 105 ? -10.371 -4.003 5.496 1.00 97.88 105 ALA A C 1
ATOM 818 O O . ALA A 1 105 ? -11.484 -4.521 5.600 1.00 97.88 105 ALA A O 1
ATOM 819 N N . TYR A 1 106 ? -9.354 -4.329 6.307 1.00 97.12 106 TYR A N 1
ATOM 820 C CA . TYR A 1 106 ? -9.513 -5.281 7.413 1.00 97.12 106 TYR A CA 1
ATOM 821 C C . TYR A 1 106 ? -10.515 -4.796 8.455 1.00 97.12 106 TYR A C 1
ATOM 823 O O . TYR A 1 106 ? -11.358 -5.578 8.886 1.00 97.12 106 TYR A O 1
ATOM 831 N N . ILE A 1 107 ? -10.453 -3.524 8.853 1.00 97.81 107 ILE A N 1
ATOM 832 C CA . ILE A 1 107 ? -11.384 -2.958 9.838 1.00 97.81 107 ILE A CA 1
ATOM 833 C C . ILE A 1 107 ? -12.828 -3.064 9.336 1.00 97.81 107 ILE A C 1
ATOM 835 O O . ILE A 1 107 ? -13.690 -3.571 10.056 1.00 97.81 107 ILE A O 1
ATOM 839 N N . CYS A 1 108 ? -13.088 -2.652 8.093 1.00 98.06 108 CYS A N 1
ATOM 840 C CA . CYS A 1 108 ? -14.406 -2.762 7.472 1.00 98.06 108 CYS A CA 1
ATOM 841 C C . CYS A 1 108 ? -14.874 -4.223 7.401 1.00 98.06 108 CYS A C 1
ATOM 843 O O . CYS A 1 108 ? -15.990 -4.526 7.820 1.00 98.06 108 CYS A O 1
ATOM 845 N N . ALA A 1 109 ? -14.012 -5.149 6.970 1.00 96.31 109 ALA A N 1
ATOM 846 C CA . ALA A 1 109 ? -14.340 -6.574 6.926 1.00 96.31 109 ALA A CA 1
ATOM 847 C C . ALA A 1 109 ? -14.652 -7.147 8.322 1.00 96.31 109 ALA A C 1
ATOM 849 O O . ALA A 1 109 ? -15.617 -7.891 8.481 1.00 96.31 109 ALA A O 1
ATOM 850 N N . LEU A 1 110 ? -13.901 -6.753 9.357 1.00 95.44 110 LEU A N 1
ATOM 851 C CA . LEU A 1 110 ? -14.138 -7.168 10.747 1.00 95.44 110 LEU A CA 1
ATOM 852 C C . LEU A 1 110 ? -15.445 -6.618 11.333 1.00 95.44 110 LEU A C 1
ATOM 854 O O . LEU A 1 110 ? -15.954 -7.191 12.303 1.00 95.44 110 LEU A O 1
ATOM 858 N N . ARG A 1 111 ? -15.976 -5.539 10.746 1.00 97.31 111 ARG A N 1
ATOM 859 C CA . ARG A 1 111 ? -17.298 -4.957 11.021 1.00 97.31 111 ARG A CA 1
ATOM 860 C C . ARG A 1 111 ? -18.394 -5.458 10.069 1.00 97.31 111 ARG A C 1
ATOM 862 O O . ARG A 1 111 ? -19.521 -4.981 10.150 1.00 97.31 111 ARG A O 1
ATOM 869 N N . ASN A 1 112 ? -18.096 -6.435 9.210 1.00 97.00 112 ASN A N 1
ATOM 870 C CA . ASN A 1 112 ? -18.985 -6.964 8.168 1.00 97.00 112 ASN A CA 1
ATOM 871 C C . ASN A 1 112 ? -19.411 -5.937 7.096 1.00 97.00 112 ASN A C 1
ATOM 873 O O . ASN A 1 112 ? -20.409 -6.143 6.407 1.00 97.00 112 ASN A O 1
ATOM 877 N N . ASP A 1 113 ? -18.653 -4.854 6.909 1.00 97.25 113 ASP A N 1
ATOM 878 C CA . ASP A 1 113 ? -18.836 -3.905 5.807 1.00 97.25 113 ASP A CA 1
ATOM 879 C C . ASP A 1 113 ? -17.928 -4.275 4.623 1.00 97.25 113 ASP A C 1
ATOM 881 O O . ASP A 1 113 ? -16.873 -3.683 4.374 1.00 97.25 113 ASP A O 1
ATOM 885 N N . PHE A 1 114 ? -18.337 -5.306 3.883 1.00 96.31 114 PHE A N 1
ATOM 886 C CA . PHE A 1 114 ? -17.571 -5.814 2.743 1.00 96.31 114 PHE A CA 1
ATOM 887 C C . PHE A 1 114 ? -17.555 -4.854 1.548 1.00 96.31 114 PHE A C 1
ATOM 889 O O . PHE A 1 114 ? -16.621 -4.892 0.744 1.00 96.31 114 PHE A O 1
ATOM 896 N N . ILE A 1 115 ? -18.552 -3.973 1.432 1.00 95.94 115 ILE A N 1
ATOM 897 C CA . ILE A 1 115 ? -18.632 -2.993 0.344 1.00 95.94 115 ILE A CA 1
ATOM 898 C C . ILE A 1 115 ? -17.535 -1.947 0.534 1.00 95.94 115 ILE A C 1
ATOM 900 O O . ILE A 1 115 ? -16.733 -1.716 -0.376 1.00 95.94 115 ILE A O 1
ATOM 904 N N . THR A 1 116 ? -17.446 -1.347 1.722 1.00 96.44 116 THR A N 1
ATOM 905 C CA . THR A 1 116 ? -16.399 -0.364 2.024 1.00 96.44 116 THR A CA 1
ATOM 906 C C . THR A 1 116 ? -15.021 -1.017 2.060 1.00 96.44 116 THR A C 1
ATOM 908 O O . THR A 1 116 ? -14.067 -0.450 1.522 1.00 96.44 116 THR A O 1
ATOM 911 N N . ALA A 1 117 ? -14.915 -2.251 2.572 1.00 97.31 117 ALA A N 1
ATOM 912 C CA . ALA A 1 117 ? -13.670 -3.014 2.509 1.00 97.31 117 ALA A CA 1
ATOM 913 C C . ALA A 1 117 ? -13.176 -3.175 1.062 1.00 97.31 117 ALA A C 1
ATOM 915 O O . ALA A 1 117 ? -12.020 -2.877 0.761 1.00 97.31 117 ALA A O 1
ATOM 916 N N . SER A 1 118 ? -14.068 -3.558 0.144 1.00 96.44 118 SER A N 1
ATOM 917 C CA . SER A 1 118 ? -13.743 -3.710 -1.279 1.00 96.44 118 SER A CA 1
ATOM 918 C C . SER A 1 118 ? -13.294 -2.387 -1.904 1.00 96.44 118 SER A C 1
ATOM 920 O O . SER A 1 118 ? -12.310 -2.361 -2.640 1.00 96.44 118 SER A O 1
ATOM 922 N N . LYS A 1 119 ? -13.941 -1.261 -1.564 1.00 97.25 119 LYS A N 1
ATOM 923 C CA . LYS A 1 119 ? -13.521 0.074 -2.032 1.00 97.25 119 LYS A CA 1
ATOM 924 C C . LYS A 1 119 ? -12.088 0.404 -1.604 1.00 97.25 119 LYS A C 1
ATOM 926 O O . LYS A 1 119 ? -11.310 0.904 -2.418 1.00 97.25 119 LYS A O 1
ATOM 931 N N . HIS A 1 120 ? -11.720 0.092 -0.361 1.00 97.69 120 HIS A N 1
ATOM 932 C CA . HIS A 1 120 ? -10.350 0.272 0.118 1.00 97.69 120 HIS A CA 1
ATOM 933 C C . HIS A 1 120 ? -9.354 -0.642 -0.601 1.00 97.69 120 HIS A C 1
ATOM 935 O O . HIS A 1 120 ? -8.297 -0.163 -1.010 1.00 97.69 120 HIS A O 1
ATOM 941 N N . LEU A 1 121 ? -9.694 -1.915 -0.834 1.00 97.50 121 LEU A N 1
ATOM 942 C CA . LEU A 1 121 ? -8.836 -2.837 -1.589 1.00 97.50 121 LEU A CA 1
ATOM 943 C C . LEU A 1 121 ? -8.583 -2.343 -3.020 1.00 97.50 121 LEU A C 1
ATOM 945 O O . LEU A 1 121 ? -7.440 -2.303 -3.469 1.00 97.50 121 LEU A O 1
ATOM 949 N N . LEU A 1 122 ? -9.625 -1.883 -3.715 1.00 97.62 122 LEU A N 1
ATOM 950 C CA . LEU A 1 122 ? -9.500 -1.322 -5.064 1.00 97.62 122 LEU A CA 1
ATOM 951 C C . LEU A 1 122 ? -8.651 -0.044 -5.084 1.00 97.62 122 LEU A C 1
ATOM 953 O O . LEU A 1 122 ? -7.874 0.177 -6.013 1.00 97.62 122 LEU A O 1
ATOM 957 N N . ARG A 1 123 ? -8.737 0.789 -4.039 1.00 97.19 123 ARG A N 1
ATOM 958 C CA . ARG A 1 123 ? -7.926 2.008 -3.924 1.00 97.19 123 ARG A CA 1
ATOM 959 C C . ARG A 1 123 ? -6.421 1.709 -3.883 1.00 97.19 123 ARG A C 1
ATOM 961 O O . ARG A 1 123 ? -5.647 2.509 -4.404 1.00 97.19 123 ARG A O 1
ATOM 968 N N . ILE A 1 124 ? -5.999 0.571 -3.329 1.00 97.81 124 ILE A N 1
ATOM 969 C CA . ILE A 1 124 ? -4.581 0.164 -3.267 1.00 97.81 124 ILE A CA 1
ATOM 970 C C . ILE A 1 124 ? -4.006 0.010 -4.680 1.00 97.81 124 ILE A C 1
ATOM 972 O O . ILE A 1 124 ? -2.946 0.570 -4.958 1.00 97.81 124 ILE A O 1
ATOM 976 N N . PHE A 1 125 ? -4.739 -0.641 -5.589 1.00 97.50 125 PHE A N 1
ATOM 977 C CA . PHE A 1 125 ? -4.337 -0.789 -6.994 1.00 97.50 125 PHE A CA 1
ATOM 978 C C . PHE A 1 125 ? -4.258 0.546 -7.742 1.00 97.50 125 PHE A C 1
ATOM 980 O O . PHE A 1 125 ? -3.482 0.673 -8.682 1.00 97.50 125 PHE A O 1
ATOM 987 N N . ILE A 1 126 ? -5.020 1.556 -7.319 1.00 97.25 126 ILE A N 1
ATOM 988 C CA . ILE A 1 126 ? -4.969 2.899 -7.915 1.00 97.25 126 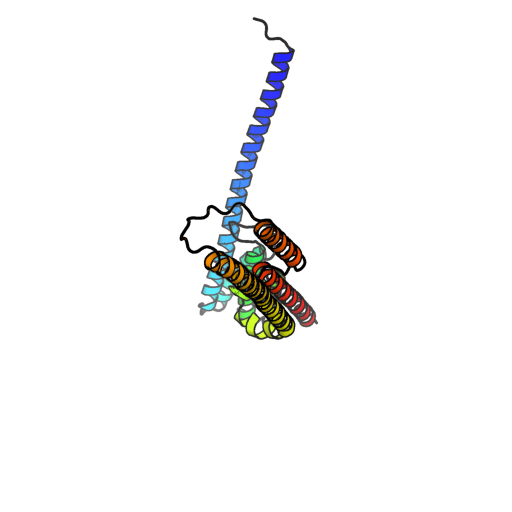ILE A CA 1
ATOM 989 C C . ILE A 1 126 ? -3.761 3.690 -7.400 1.00 97.25 126 ILE A C 1
ATOM 991 O O . ILE A 1 126 ? -3.131 4.424 -8.157 1.00 97.25 126 ILE A O 1
ATOM 995 N N . ILE A 1 127 ? -3.448 3.575 -6.107 1.00 96.88 127 ILE A N 1
ATOM 996 C CA . ILE A 1 127 ? -2.385 4.360 -5.466 1.00 96.88 127 ILE A CA 1
ATOM 997 C C . ILE A 1 127 ? -0.999 3.788 -5.779 1.00 96.88 127 ILE A C 1
ATOM 999 O O . ILE A 1 127 ? -0.095 4.543 -6.144 1.00 96.88 127 ILE A O 1
ATOM 1003 N N . SER A 1 128 ? -0.825 2.477 -5.597 1.00 96.56 128 SER A N 1
ATOM 1004 C CA . SER A 1 128 ? 0.445 1.784 -5.827 1.00 96.56 128 SER A CA 1
ATOM 1005 C C . SER A 1 128 ? 0.201 0.413 -6.473 1.00 96.56 128 SER A C 1
ATOM 1007 O O . SER A 1 128 ? 0.223 -0.604 -5.777 1.00 96.56 128 SER A O 1
ATOM 1009 N N . PRO A 1 129 ? -0.062 0.356 -7.795 1.00 96.88 129 PRO A N 1
ATOM 1010 C CA . PRO A 1 129 ? -0.390 -0.889 -8.492 1.00 96.88 129 PRO A CA 1
ATOM 1011 C C . PRO A 1 129 ? 0.715 -1.938 -8.372 1.00 96.88 129 PRO A C 1
ATOM 1013 O O . PRO A 1 129 ? 0.421 -3.076 -8.020 1.00 96.88 129 PRO A O 1
ATOM 1016 N N . ARG A 1 130 ? 1.986 -1.565 -8.572 1.00 95.31 130 ARG A N 1
ATOM 1017 C CA . ARG A 1 130 ? 3.111 -2.505 -8.460 1.00 95.31 130 ARG A CA 1
ATOM 1018 C C . ARG A 1 130 ? 3.171 -3.164 -7.083 1.00 95.31 130 ARG A C 1
ATOM 1020 O O . ARG A 1 130 ? 3.166 -4.388 -6.985 1.00 95.31 130 ARG A O 1
ATOM 1027 N N . ASP A 1 131 ? 3.126 -2.360 -6.019 1.00 95.25 131 ASP A N 1
ATOM 1028 C CA . ASP A 1 131 ? 3.118 -2.875 -4.646 1.00 95.25 131 ASP A CA 1
ATOM 1029 C C . ASP A 1 131 ? 1.870 -3.707 -4.344 1.00 95.25 131 ASP A C 1
ATOM 1031 O O . ASP A 1 131 ? 1.956 -4.699 -3.621 1.00 95.25 131 ASP A O 1
ATOM 1035 N N . ALA A 1 132 ? 0.710 -3.333 -4.893 1.00 96.81 132 ALA A N 1
ATOM 1036 C CA . ALA A 1 132 ? -0.516 -4.108 -4.747 1.00 96.81 132 ALA A CA 1
ATOM 1037 C C . ALA A 1 132 ? -0.342 -5.526 -5.307 1.00 96.81 132 ALA A C 1
ATOM 1039 O O . ALA A 1 132 ? -0.710 -6.491 -4.643 1.00 96.81 132 ALA A O 1
ATOM 1040 N N . ARG A 1 133 ? 0.261 -5.650 -6.495 1.00 95.62 133 ARG A N 1
ATOM 1041 C CA . ARG A 1 133 ? 0.471 -6.933 -7.179 1.00 95.62 133 ARG A CA 1
ATOM 1042 C C . ARG A 1 133 ? 1.544 -7.799 -6.534 1.00 95.62 133 ARG A C 1
ATOM 1044 O O . ARG A 1 133 ? 1.399 -9.016 -6.511 1.00 95.62 133 ARG A O 1
ATOM 1051 N N . GLU A 1 134 ? 2.631 -7.186 -6.083 1.00 93.69 134 GLU A N 1
ATOM 1052 C CA . GLU A 1 134 ? 3.829 -7.914 -5.654 1.00 93.69 134 GLU A CA 1
ATOM 1053 C C . GLU A 1 134 ? 3.849 -8.172 -4.145 1.00 93.69 134 GLU A C 1
ATOM 1055 O O . GLU A 1 134 ? 4.262 -9.246 -3.716 1.00 93.69 134 GLU A O 1
ATOM 1060 N N . ASN A 1 135 ? 3.373 -7.212 -3.345 1.00 93.69 135 ASN A N 1
ATOM 1061 C CA . ASN A 1 135 ? 3.650 -7.174 -1.908 1.00 93.69 135 ASN A CA 1
ATOM 1062 C C . ASN A 1 135 ? 2.390 -7.179 -1.031 1.00 93.69 135 ASN A C 1
ATOM 1064 O O . ASN A 1 135 ? 2.371 -7.834 0.009 1.00 93.69 135 ASN A O 1
ATOM 1068 N N . ILE A 1 136 ? 1.356 -6.411 -1.391 1.00 94.12 136 ILE A N 1
ATOM 1069 C CA . ILE A 1 136 ? 0.223 -6.142 -0.486 1.00 94.12 136 ILE A CA 1
ATOM 1070 C C . ILE A 1 136 ? -0.939 -7.111 -0.727 1.00 94.12 136 ILE A C 1
ATOM 1072 O O . ILE A 1 136 ? -1.493 -7.627 0.240 1.00 94.12 136 ILE A O 1
ATOM 1076 N N . LEU A 1 137 ? -1.320 -7.339 -1.988 1.00 96.56 137 LEU A N 1
ATOM 1077 C CA . LEU A 1 137 ? -2.491 -8.130 -2.385 1.00 96.56 137 LEU A CA 1
ATOM 1078 C C . LEU A 1 137 ? -2.195 -9.105 -3.552 1.00 96.56 137 LEU A C 1
ATOM 1080 O O . LEU A 1 137 ? -2.956 -9.128 -4.530 1.00 96.56 137 LEU A O 1
ATOM 1084 N N . PRO A 1 138 ? -1.123 -9.924 -3.492 1.00 95.81 138 PRO A N 1
ATOM 1085 C CA . PRO A 1 138 ? -0.743 -10.777 -4.617 1.00 95.81 138 PRO A CA 1
ATOM 1086 C C . PRO A 1 138 ? -1.812 -11.820 -4.971 1.00 95.81 138 PRO A C 1
ATOM 1088 O O . PRO A 1 138 ? -2.011 -12.134 -6.144 1.00 95.81 138 PRO A O 1
ATOM 1091 N N . GLU A 1 139 ? -2.539 -12.341 -3.986 1.00 94.44 139 GLU A N 1
ATOM 1092 C CA . GLU A 1 139 ? -3.602 -13.331 -4.183 1.00 94.44 139 GLU A CA 1
ATOM 1093 C C . GLU A 1 139 ? -4.807 -12.713 -4.892 1.00 94.44 139 GLU A C 1
ATOM 1095 O O . GLU A 1 139 ? -5.300 -13.282 -5.866 1.00 94.44 139 GLU A O 1
ATOM 1100 N N . LEU A 1 140 ? -5.231 -11.518 -4.466 1.00 94.69 140 LEU A N 1
ATOM 1101 C CA . LEU A 1 140 ? -6.322 -10.794 -5.117 1.00 94.69 140 LEU A CA 1
ATOM 1102 C C . LEU A 1 140 ? -5.939 -10.398 -6.545 1.00 94.69 140 LEU A C 1
ATOM 1104 O O . LEU A 1 140 ? -6.754 -10.513 -7.459 1.00 94.69 140 LEU A O 1
ATOM 1108 N N . TYR A 1 141 ? -4.686 -9.984 -6.759 1.00 95.94 141 TYR A N 1
ATOM 1109 C CA . TYR A 1 141 ? -4.183 -9.726 -8.102 1.00 95.94 141 TYR A CA 1
ATOM 1110 C C . TYR A 1 141 ? -4.300 -10.973 -8.986 1.00 95.94 141 TYR A C 1
ATOM 1112 O O . TYR A 1 141 ? -4.880 -10.896 -10.067 1.00 95.94 141 TYR A O 1
ATOM 1120 N N . LYS A 1 142 ? -3.802 -12.127 -8.525 1.00 94.19 142 LYS A N 1
ATOM 1121 C CA . LYS A 1 142 ? -3.837 -13.387 -9.286 1.00 94.19 142 LYS A CA 1
ATOM 1122 C C . LYS A 1 142 ? -5.257 -13.825 -9.646 1.00 94.19 142 LYS A C 1
ATOM 1124 O O . LYS A 1 142 ? -5.461 -14.347 -10.737 1.00 94.19 142 LYS A O 1
ATOM 1129 N N . GLN A 1 143 ? -6.211 -13.639 -8.737 1.00 95.12 143 GLN A N 1
ATOM 1130 C CA . GLN A 1 143 ? -7.587 -14.099 -8.924 1.00 95.12 143 GLN A CA 1
ATOM 1131 C C . GLN A 1 143 ? -8.405 -13.153 -9.810 1.00 95.12 143 GLN A C 1
ATOM 1133 O O . GLN A 1 143 ? -9.067 -13.611 -10.736 1.00 95.12 143 GLN A O 1
ATOM 1138 N N . GLU A 1 144 ? -8.326 -11.842 -9.569 1.00 93.88 144 GLU A N 1
ATOM 1139 C CA . GLU A 1 144 ? -9.261 -10.880 -10.167 1.00 93.88 144 GLU A CA 1
ATOM 1140 C C . GLU A 1 144 ? -8.650 -10.034 -11.288 1.00 93.88 144 GLU A C 1
ATOM 1142 O O . GLU A 1 144 ? -9.304 -9.750 -12.294 1.00 93.88 144 GLU A O 1
ATOM 1147 N N . PHE A 1 145 ? -7.390 -9.624 -11.139 1.00 94.62 145 PHE A N 1
ATOM 1148 C CA . PHE A 1 145 ? -6.752 -8.657 -12.038 1.00 94.62 145 PHE A CA 1
ATOM 1149 C C . PHE A 1 145 ? -5.931 -9.331 -13.135 1.00 94.62 145 PHE A C 1
ATOM 1151 O O . PHE A 1 145 ? -6.012 -8.938 -14.296 1.00 94.62 145 PHE A O 1
ATOM 1158 N N . PHE A 1 146 ? -5.166 -10.367 -12.793 1.00 93.25 146 PHE A N 1
ATOM 1159 C CA . PHE A 1 146 ? -4.298 -11.085 -13.721 1.00 93.25 146 PHE A CA 1
ATOM 1160 C C . PHE A 1 146 ? -5.047 -11.622 -14.955 1.00 93.25 146 PHE A C 1
ATOM 1162 O O . PHE A 1 146 ? -4.562 -11.399 -16.067 1.00 93.25 146 PHE A O 1
ATOM 1169 N N . PRO A 1 147 ? -6.265 -12.200 -14.837 1.00 94.94 147 PRO A N 1
ATOM 1170 C CA . PRO A 1 147 ? -7.039 -12.626 -16.007 1.00 94.94 147 PRO A CA 1
ATOM 1171 C C . PRO A 1 147 ? -7.442 -11.484 -16.956 1.00 94.94 147 PRO A C 1
ATOM 1173 O O . PRO A 1 147 ? -7.879 -11.739 -18.074 1.00 94.94 147 PRO A O 1
ATOM 1176 N N . LYS A 1 148 ? -7.342 -10.217 -16.529 1.00 93.69 148 LYS A N 1
ATOM 1177 C CA . LYS A 1 148 ? -7.646 -9.031 -17.351 1.00 93.69 148 LYS A CA 1
ATOM 1178 C C . LYS A 1 148 ? -6.423 -8.474 -18.088 1.00 93.69 148 LYS A C 1
ATOM 1180 O O . LYS A 1 148 ? -6.577 -7.513 -18.846 1.00 93.69 148 LYS A O 1
ATOM 1185 N N . CYS A 1 149 ? -5.248 -9.070 -17.870 1.00 91.12 149 CYS A N 1
ATOM 1186 C CA . CYS A 1 149 ? -3.962 -8.660 -18.436 1.00 91.12 149 CYS A CA 1
ATOM 1187 C C . CYS A 1 149 ? -3.423 -9.634 -19.499 1.00 91.12 149 CYS A C 1
ATOM 1189 O O . CYS A 1 149 ? -2.290 -9.467 -19.944 1.00 91.12 149 CYS A O 1
ATOM 1191 N N . THR A 1 150 ? -4.197 -10.643 -19.920 1.00 91.62 150 THR A N 1
ATOM 1192 C CA . THR A 1 150 ? -3.747 -11.696 -20.854 1.00 91.62 150 THR A CA 1
ATOM 1193 C C . THR A 1 150 ? -3.147 -11.139 -22.143 1.00 91.62 150 THR A C 1
ATOM 1195 O O . THR A 1 150 ? -2.073 -11.560 -22.551 1.00 91.62 150 THR A O 1
ATOM 1198 N N . ASN A 1 151 ? -3.775 -10.122 -22.731 1.00 92.62 151 ASN A N 1
ATOM 1199 C CA . ASN A 1 151 ? -3.286 -9.458 -23.940 1.00 92.62 151 ASN A CA 1
ATOM 1200 C C . ASN A 1 151 ? -1.908 -8.793 -23.756 1.00 92.62 151 ASN A C 1
ATOM 1202 O O . ASN A 1 151 ? -1.109 -8.753 -24.685 1.00 92.62 151 ASN A O 1
ATOM 1206 N N . ILE A 1 152 ? -1.626 -8.259 -22.565 1.00 93.69 152 ILE A N 1
ATOM 1207 C CA . ILE A 1 152 ? -0.343 -7.618 -22.246 1.00 93.69 152 ILE A CA 1
ATOM 1208 C C . ILE A 1 152 ? 0.742 -8.683 -22.070 1.00 93.69 152 ILE A C 1
ATOM 1210 O O . ILE A 1 152 ? 1.878 -8.475 -22.484 1.00 93.69 152 ILE A O 1
ATOM 1214 N N . ILE A 1 153 ? 0.385 -9.826 -21.483 1.00 91.00 153 ILE A N 1
ATOM 1215 C CA . ILE A 1 153 ? 1.286 -10.972 -21.320 1.00 91.00 153 ILE A CA 1
ATOM 1216 C C . ILE A 1 153 ? 1.647 -11.554 -22.689 1.00 91.00 153 ILE A C 1
ATOM 1218 O O . ILE A 1 153 ? 2.823 -11.718 -22.989 1.00 91.00 153 ILE A O 1
ATOM 1222 N N . GLU A 1 154 ? 0.654 -11.777 -23.552 1.00 92.50 154 GLU A N 1
ATOM 1223 C CA . GLU A 1 154 ? 0.875 -12.261 -24.920 1.00 92.50 154 GLU A CA 1
ATOM 1224 C C . GLU A 1 154 ? 1.767 -11.316 -25.736 1.00 92.50 154 GLU A C 1
ATOM 1226 O O . GLU A 1 154 ? 2.643 -11.779 -26.471 1.00 92.50 154 GLU A O 1
ATOM 1231 N N . TRP A 1 155 ? 1.574 -10.000 -25.583 1.00 94.25 155 TRP A N 1
ATOM 1232 C CA . TRP A 1 155 ? 2.447 -8.987 -26.176 1.00 94.25 155 TRP A CA 1
ATOM 1233 C C . TRP A 1 155 ? 3.886 -9.109 -25.660 1.00 94.25 155 TRP A C 1
ATOM 1235 O O . TRP A 1 155 ? 4.807 -9.217 -26.466 1.00 94.25 155 TRP A O 1
ATOM 1245 N N . TYR A 1 156 ? 4.087 -9.154 -24.341 1.00 92.06 156 TYR A N 1
ATOM 1246 C CA . TYR A 1 156 ? 5.421 -9.255 -23.744 1.00 92.06 156 TYR A CA 1
ATOM 1247 C C . TYR A 1 156 ? 6.153 -10.525 -24.182 1.00 92.06 156 TYR A C 1
ATOM 1249 O O . TYR A 1 156 ? 7.320 -10.466 -24.565 1.00 92.06 156 TYR A O 1
ATOM 1257 N N . ASP A 1 157 ? 5.454 -11.660 -24.215 1.00 91.31 157 ASP A N 1
ATOM 1258 C CA . ASP A 1 157 ? 6.013 -12.923 -24.689 1.00 91.31 157 ASP A CA 1
ATOM 1259 C C . ASP A 1 157 ? 6.410 -12.857 -26.174 1.00 91.31 157 ASP A C 1
ATOM 1261 O O . ASP A 1 157 ? 7.382 -13.491 -26.589 1.00 91.31 157 ASP A O 1
ATOM 1265 N N . ALA A 1 158 ? 5.662 -12.117 -27.000 1.00 91.38 158 ALA A N 1
ATOM 1266 C CA . ALA A 1 158 ? 5.997 -11.914 -28.407 1.00 91.38 158 ALA A CA 1
ATOM 1267 C C . ALA A 1 158 ? 7.243 -11.034 -28.581 1.00 91.38 158 ALA A C 1
ATOM 1269 O O . ALA A 1 158 ? 8.135 -11.409 -29.343 1.00 91.38 158 ALA A O 1
ATOM 1270 N N . GLU A 1 159 ? 7.335 -9.926 -27.844 1.00 89.19 159 GLU A N 1
ATOM 1271 C CA . GLU A 1 159 ? 8.508 -9.043 -27.857 1.00 89.19 159 GLU A CA 1
ATOM 1272 C C . GLU A 1 159 ? 9.759 -9.757 -27.330 1.00 89.19 159 GLU A C 1
ATOM 1274 O O . GLU A 1 159 ? 10.833 -9.671 -27.924 1.00 89.19 159 GLU A O 1
ATOM 1279 N N . LEU A 1 160 ? 9.626 -10.544 -26.258 1.00 86.88 160 LEU A N 1
ATOM 1280 C CA . LEU A 1 160 ? 10.737 -11.313 -25.702 1.00 86.88 160 LEU A CA 1
ATOM 1281 C C . LEU A 1 160 ? 11.258 -12.353 -26.705 1.00 86.88 160 LEU A C 1
ATOM 1283 O O . LEU A 1 160 ? 12.469 -12.476 -26.893 1.00 86.88 160 LEU A O 1
ATOM 1287 N N . ARG A 1 161 ? 10.359 -13.055 -27.410 1.00 86.88 161 ARG A N 1
ATOM 1288 C CA . ARG A 1 161 ? 10.746 -13.966 -28.501 1.00 86.88 161 ARG A CA 1
ATOM 1289 C C . ARG A 1 161 ? 11.457 -13.230 -29.636 1.00 86.88 161 ARG A C 1
ATOM 1291 O O . ARG A 1 161 ? 12.452 -13.740 -30.146 1.00 86.88 161 ARG A O 1
ATOM 1298 N N . ALA A 1 162 ? 10.989 -12.041 -30.016 1.00 84.38 162 ALA A N 1
ATOM 1299 C CA . ALA A 1 162 ? 11.637 -11.236 -31.051 1.00 84.38 162 ALA A CA 1
ATOM 1300 C C . ALA A 1 162 ? 13.075 -10.849 -30.655 1.00 84.38 162 ALA A C 1
ATOM 1302 O O . ALA A 1 162 ? 14.000 -11.024 -31.454 1.00 84.38 162 ALA A O 1
ATOM 1303 N N . LEU A 1 163 ? 13.286 -10.435 -29.398 1.00 80.38 163 LEU A N 1
ATOM 1304 C CA . LEU A 1 163 ? 14.616 -10.146 -28.848 1.00 80.38 163 LEU A CA 1
ATOM 1305 C C . LEU A 1 163 ? 15.553 -11.362 -28.904 1.00 80.38 163 LEU A C 1
ATOM 1307 O O . LEU A 1 163 ? 16.723 -11.243 -29.286 1.00 80.38 163 LEU A O 1
ATOM 1311 N N . GLU A 1 164 ? 15.056 -12.543 -28.536 1.00 78.31 164 GLU A N 1
ATOM 1312 C CA . GLU A 1 164 ? 15.838 -13.783 -28.561 1.00 78.31 164 GLU A CA 1
ATOM 1313 C C . GLU A 1 164 ? 16.198 -14.217 -29.988 1.00 78.31 164 GLU A C 1
ATOM 1315 O O . GLU A 1 164 ? 17.334 -14.633 -30.252 1.00 78.31 164 GLU A O 1
ATOM 1320 N N . GLU A 1 165 ? 15.264 -14.091 -30.932 1.00 73.31 165 GLU A N 1
ATOM 1321 C CA . GLU A 1 165 ? 15.508 -14.411 -32.337 1.00 73.31 165 GLU A CA 1
ATOM 1322 C C . GLU A 1 165 ? 16.532 -13.475 -32.987 1.00 73.31 165 GLU A C 1
ATOM 1324 O O . GLU A 1 165 ? 17.367 -13.936 -33.776 1.00 73.31 165 GLU A O 1
ATOM 1329 N N . ASP A 1 166 ? 16.499 -12.184 -32.657 1.00 67.38 166 ASP A N 1
ATOM 1330 C CA . ASP A 1 166 ? 17.408 -11.187 -33.221 1.00 67.38 166 ASP A CA 1
ATOM 1331 C C . ASP A 1 166 ? 18.814 -11.265 -32.623 1.00 67.38 166 ASP A C 1
ATOM 1333 O O . ASP A 1 166 ? 19.797 -11.209 -33.374 1.00 67.38 166 ASP A O 1
ATOM 1337 N N . SER A 1 167 ? 18.930 -11.561 -31.323 1.00 60.34 167 SER A N 1
ATOM 1338 C CA . SER A 1 167 ? 20.196 -11.965 -30.695 1.00 60.34 167 SER A CA 1
ATOM 1339 C C . SER A 1 167 ? 20.830 -13.152 -31.443 1.00 60.34 167 SER A C 1
ATOM 1341 O O . SER A 1 167 ? 21.998 -13.118 -31.854 1.00 60.34 167 SER A O 1
ATOM 1343 N N . TRP A 1 168 ? 20.028 -14.174 -31.765 1.00 50.69 168 TRP A N 1
ATOM 1344 C CA . TRP A 1 168 ? 20.473 -15.332 -32.543 1.00 50.69 168 TRP A CA 1
ATOM 1345 C C . TRP A 1 168 ? 20.733 -15.047 -34.031 1.00 50.69 168 TRP A C 1
ATOM 1347 O O . TRP A 1 168 ? 21.552 -15.744 -34.646 1.00 50.69 168 TRP A O 1
ATOM 1357 N N . ARG A 1 169 ? 20.062 -14.070 -34.656 1.00 53.53 169 ARG A N 1
ATOM 1358 C CA . ARG A 1 169 ? 20.352 -13.631 -36.037 1.00 53.53 169 ARG A CA 1
ATOM 1359 C C . ARG A 1 169 ? 21.670 -12.862 -36.113 1.00 53.53 169 ARG A C 1
ATOM 1361 O O . ARG A 1 169 ? 22.432 -13.097 -37.056 1.00 53.53 169 ARG A O 1
ATOM 1368 N N . GLY A 1 170 ? 21.978 -12.027 -35.120 1.00 51.19 170 GLY A N 1
ATOM 1369 C CA . GLY A 1 170 ? 23.265 -11.338 -34.990 1.00 51.19 170 GLY A CA 1
ATOM 1370 C C . GLY A 1 170 ? 24.434 -12.320 -34.865 1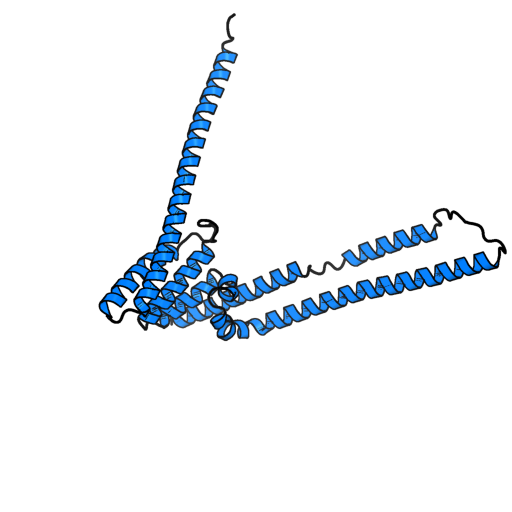.00 51.19 170 GLY A C 1
ATOM 1371 O O . GLY A 1 170 ? 25.382 -12.263 -35.653 1.00 51.19 170 GLY A O 1
ATOM 1372 N N . ILE A 1 171 ? 24.312 -13.311 -33.975 1.00 49.91 171 ILE A N 1
ATOM 1373 C CA . ILE A 1 171 ? 25.326 -14.363 -33.779 1.00 49.91 171 ILE A CA 1
ATOM 1374 C C . ILE A 1 171 ? 25.487 -15.233 -35.036 1.00 49.91 171 ILE A C 1
ATOM 1376 O O . ILE A 1 171 ? 26.610 -15.552 -35.424 1.00 49.91 171 ILE A O 1
ATOM 1380 N N . ARG A 1 172 ? 24.398 -15.589 -35.735 1.00 50.00 172 ARG A N 1
ATOM 1381 C CA . ARG A 1 172 ? 24.475 -16.377 -36.981 1.00 50.00 172 ARG A CA 1
ATOM 1382 C C . ARG A 1 172 ? 25.098 -15.605 -38.142 1.00 50.00 172 ARG A C 1
ATOM 1384 O O . ARG A 1 172 ? 25.830 -16.210 -38.926 1.00 50.00 172 ARG A O 1
ATOM 1391 N N . LYS A 1 173 ? 24.845 -14.297 -38.267 1.00 49.38 173 LYS A N 1
ATOM 1392 C CA . LYS A 1 173 ? 25.514 -13.449 -39.268 1.00 49.38 173 LYS A CA 1
ATOM 1393 C C . LYS A 1 173 ? 27.000 -13.296 -38.945 1.00 49.38 173 LYS A C 1
ATOM 1395 O O . LYS A 1 173 ? 27.813 -13.557 -39.824 1.00 49.38 173 LYS A O 1
ATOM 1400 N N . ALA A 1 174 ? 27.357 -12.993 -37.697 1.00 48.09 174 ALA A N 1
ATOM 1401 C CA . ALA A 1 174 ? 28.752 -12.887 -37.265 1.00 48.09 174 ALA A CA 1
ATOM 1402 C C . ALA A 1 174 ? 29.514 -14.221 -37.397 1.00 48.09 174 ALA A C 1
ATOM 1404 O O . ALA A 1 174 ? 30.628 -14.250 -37.915 1.00 48.09 174 ALA A O 1
ATOM 1405 N N . GLY A 1 175 ? 28.889 -15.341 -37.017 1.00 40.34 175 GLY A N 1
ATOM 1406 C CA . GLY A 1 175 ? 29.457 -16.686 -37.131 1.00 40.34 175 GLY A CA 1
ATOM 1407 C C . GLY A 1 175 ? 29.595 -17.179 -38.575 1.00 40.34 175 GLY A C 1
ATOM 1408 O O . GLY A 1 175 ? 30.605 -17.784 -38.920 1.00 40.34 175 GLY A O 1
ATOM 1409 N N . ARG A 1 176 ? 28.634 -16.878 -39.464 1.00 43.94 176 ARG A N 1
ATOM 1410 C CA . ARG A 1 176 ? 28.776 -17.154 -40.909 1.00 43.94 176 ARG A CA 1
ATOM 1411 C C . ARG A 1 176 ? 29.837 -16.269 -41.559 1.00 43.94 176 ARG A C 1
ATOM 1413 O O . ARG A 1 176 ? 30.542 -16.726 -42.458 1.00 43.94 176 ARG A O 1
ATOM 1420 N N . PHE A 1 177 ? 29.969 -15.027 -41.102 1.00 43.25 177 PHE A N 1
ATOM 1421 C CA . PHE A 1 177 ? 30.953 -14.095 -41.634 1.00 43.25 177 PHE A CA 1
ATOM 1422 C C . PHE A 1 177 ? 32.379 -14.468 -41.202 1.00 43.25 177 PHE A C 1
ATOM 1424 O O . PHE A 1 177 ? 33.259 -14.543 -42.062 1.00 43.25 177 PHE A O 1
ATOM 1431 N N . SER A 1 178 ? 32.592 -14.837 -39.931 1.00 41.69 178 SER A N 1
ATOM 1432 C CA . SER A 1 178 ? 33.894 -15.305 -39.429 1.00 41.69 178 SER A CA 1
ATOM 1433 C C . SER A 1 178 ? 34.338 -16.621 -40.077 1.00 41.69 178 SER A C 1
ATOM 1435 O O . SER A 1 178 ? 35.513 -16.756 -40.428 1.00 41.69 178 SER A O 1
ATOM 1437 N N . LEU A 1 179 ? 33.409 -17.553 -40.341 1.00 37.38 179 LEU A N 1
ATOM 1438 C CA . LEU A 1 179 ? 33.714 -18.775 -41.094 1.00 37.38 179 LEU A CA 1
ATOM 1439 C C . LEU A 1 179 ? 34.090 -18.467 -42.552 1.00 37.38 179 LEU A C 1
ATOM 1441 O O . LEU A 1 179 ? 35.026 -19.047 -43.092 1.00 37.38 179 LEU A O 1
ATOM 1445 N N . SER A 1 180 ? 33.400 -17.524 -43.204 1.00 45.25 180 SER A N 1
ATOM 1446 C CA . SER A 1 180 ? 33.712 -17.158 -44.593 1.00 45.25 180 SER A CA 1
ATOM 1447 C C . SER A 1 180 ? 35.063 -16.441 -44.736 1.00 45.25 180 SER A C 1
ATOM 1449 O O . SER A 1 180 ? 35.769 -16.656 -45.726 1.00 45.25 180 SER A O 1
ATOM 1451 N N . LEU A 1 181 ? 35.455 -15.640 -43.736 1.00 40.88 181 LEU A N 1
ATOM 1452 C CA . LEU A 1 181 ? 36.747 -14.954 -43.701 1.00 40.88 181 LEU A CA 1
ATOM 1453 C C . LEU A 1 181 ? 37.893 -15.917 -43.390 1.00 40.88 181 LEU A C 1
ATOM 1455 O O . LEU A 1 181 ? 38.933 -15.845 -44.039 1.00 40.88 181 LEU A O 1
ATOM 1459 N N . THR A 1 182 ? 37.698 -16.851 -42.457 1.00 39.25 182 THR A N 1
ATOM 1460 C CA . THR A 1 182 ? 38.706 -17.875 -42.147 1.00 39.25 182 THR A CA 1
ATOM 1461 C C . THR A 1 182 ? 38.903 -18.845 -43.307 1.00 39.25 182 THR A C 1
ATOM 1463 O O . THR A 1 182 ? 40.046 -19.149 -43.626 1.00 39.25 182 THR A O 1
ATOM 1466 N N . ILE A 1 183 ? 37.848 -19.251 -44.021 1.00 37.09 183 ILE A N 1
ATOM 1467 C CA . ILE A 1 183 ? 37.978 -20.135 -45.193 1.00 37.09 183 ILE A CA 1
ATOM 1468 C C . ILE A 1 183 ? 38.696 -19.430 -46.358 1.00 37.09 183 ILE A C 1
ATOM 1470 O O . ILE A 1 183 ? 39.576 -20.022 -46.984 1.00 37.09 183 ILE A O 1
ATOM 1474 N N . LYS A 1 184 ? 38.393 -18.152 -46.636 1.00 39.88 184 LYS A N 1
ATOM 1475 C CA . LYS A 1 184 ? 39.059 -17.403 -47.720 1.00 39.88 184 LYS A CA 1
ATOM 1476 C C . LYS A 1 184 ? 40.498 -17.009 -47.373 1.00 39.88 184 LYS A C 1
ATOM 1478 O O . LYS A 1 184 ? 41.372 -17.113 -48.230 1.00 39.88 184 LYS A O 1
ATOM 1483 N N . ALA A 1 185 ? 40.771 -16.615 -46.129 1.00 38.47 185 ALA A N 1
ATOM 1484 C CA . ALA A 1 185 ? 42.125 -16.295 -45.682 1.00 38.47 185 ALA A CA 1
ATOM 1485 C C . ALA A 1 185 ? 43.002 -17.550 -45.557 1.00 38.47 185 ALA A C 1
ATOM 1487 O O . ALA A 1 185 ? 44.159 -17.519 -45.967 1.00 38.47 185 ALA A O 1
ATOM 1488 N N . ALA A 1 186 ? 42.454 -18.671 -45.073 1.00 37.72 186 ALA A N 1
ATOM 1489 C CA . ALA A 1 186 ? 43.180 -19.937 -45.008 1.00 37.72 186 ALA A CA 1
ATOM 1490 C C . ALA A 1 186 ? 43.496 -20.484 -46.404 1.00 37.72 186 ALA A C 1
ATOM 1492 O O . ALA A 1 186 ? 44.612 -20.951 -46.607 1.00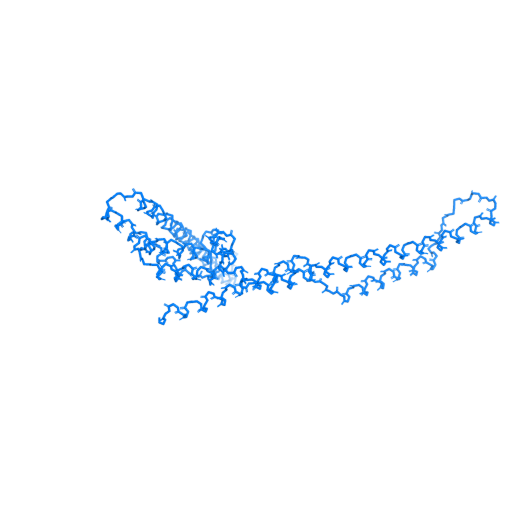 37.72 186 ALA A O 1
ATOM 1493 N N . GLY A 1 187 ? 42.576 -20.372 -47.372 1.00 38.12 187 GLY A N 1
ATOM 1494 C CA . GLY A 1 187 ? 42.818 -20.771 -48.765 1.00 38.12 187 GLY A CA 1
ATOM 1495 C C . GLY A 1 187 ? 43.924 -19.959 -49.450 1.00 38.12 187 GLY A C 1
ATOM 1496 O O . GLY A 1 187 ? 44.750 -20.515 -50.168 1.00 38.12 187 GLY A O 1
ATOM 1497 N N . VAL A 1 188 ? 44.005 -18.653 -49.174 1.00 42.12 188 VAL A N 1
ATOM 1498 C CA . VAL A 1 188 ? 45.077 -17.785 -49.696 1.00 42.12 188 VAL A CA 1
ATOM 1499 C C . VAL A 1 188 ? 46.409 -18.031 -48.973 1.00 42.12 188 VAL A C 1
ATOM 1501 O O . VAL A 1 188 ? 47.454 -18.088 -49.619 1.00 42.12 188 VAL A O 1
ATOM 1504 N N . LEU A 1 189 ? 46.389 -18.245 -47.652 1.00 36.12 189 LEU A N 1
ATOM 1505 C CA . LEU A 1 189 ? 47.591 -18.545 -46.863 1.00 36.12 189 LEU A CA 1
ATOM 1506 C C . LEU A 1 189 ? 48.180 -19.925 -47.187 1.00 36.12 189 LEU A C 1
ATOM 1508 O O . LEU A 1 189 ? 49.399 -20.056 -47.260 1.00 36.12 189 LEU A O 1
ATOM 1512 N N . THR A 1 190 ? 47.345 -20.940 -47.433 1.00 39.91 190 THR A N 1
ATOM 1513 C CA . THR A 1 190 ? 47.816 -22.268 -47.869 1.00 39.91 190 THR A CA 1
ATOM 1514 C C . THR A 1 190 ? 48.343 -22.250 -49.302 1.00 39.91 190 THR A C 1
ATOM 1516 O O . THR A 1 190 ? 49.370 -22.873 -49.561 1.00 39.91 190 THR A O 1
ATOM 1519 N N . ALA A 1 191 ? 47.730 -21.485 -50.212 1.00 41.09 191 ALA A N 1
ATOM 1520 C CA . ALA A 1 191 ? 48.244 -21.319 -51.574 1.00 41.09 191 ALA A CA 1
ATOM 1521 C C . ALA A 1 191 ? 49.608 -20.601 -51.610 1.00 41.09 191 ALA A C 1
ATOM 1523 O O . ALA A 1 191 ? 50.496 -21.006 -52.358 1.00 41.09 191 ALA A O 1
ATOM 1524 N N . LEU A 1 192 ? 49.807 -19.582 -50.766 1.00 40.78 192 LEU A N 1
ATOM 1525 C CA . LEU A 1 192 ? 51.087 -18.871 -50.660 1.00 40.78 192 LEU A CA 1
ATOM 1526 C C . LEU A 1 192 ? 52.174 -19.717 -49.977 1.00 40.78 192 LEU A C 1
ATOM 1528 O O . LEU A 1 192 ? 53.316 -19.715 -50.429 1.00 40.78 192 LEU A O 1
ATOM 1532 N N . ALA A 1 193 ? 51.826 -20.495 -48.947 1.00 41.88 193 ALA A N 1
ATOM 1533 C CA . ALA A 1 193 ? 52.767 -21.401 -48.285 1.00 41.88 193 ALA A CA 1
ATOM 1534 C C . ALA A 1 193 ? 53.194 -22.585 -49.175 1.00 41.88 193 ALA A C 1
ATOM 1536 O O . ALA A 1 193 ? 54.322 -23.056 -49.061 1.00 41.88 193 ALA A O 1
ATOM 1537 N N . ALA A 1 194 ? 52.329 -23.044 -50.087 1.00 43.78 194 ALA A N 1
ATOM 1538 C CA . ALA A 1 194 ? 52.654 -24.112 -51.035 1.00 43.78 194 ALA A CA 1
ATOM 1539 C C . ALA A 1 194 ? 53.605 -23.663 -52.163 1.00 43.78 194 ALA A C 1
ATOM 1541 O O . ALA A 1 194 ? 54.292 -24.498 -52.747 1.00 43.78 194 ALA A O 1
ATOM 1542 N N . GLN A 1 195 ? 53.673 -22.360 -52.466 1.00 44.91 195 GLN A N 1
ATOM 1543 C CA . GLN A 1 195 ? 54.551 -21.818 -53.512 1.00 44.91 195 GLN A CA 1
ATOM 1544 C C . GLN A 1 195 ? 55.973 -21.501 -53.026 1.00 44.91 195 GLN A C 1
ATOM 1546 O O . GLN A 1 195 ? 56.902 -21.476 -53.832 1.00 44.91 195 GLN A O 1
ATOM 1551 N N . SER A 1 196 ? 56.172 -21.286 -51.724 1.00 43.03 196 SER A N 1
ATOM 1552 C CA . SER A 1 196 ? 57.483 -20.994 -51.142 1.00 43.03 196 SER A CA 1
ATOM 1553 C C . SER A 1 196 ? 57.875 -22.097 -50.163 1.00 43.03 196 SER A C 1
ATOM 1555 O O . SER A 1 196 ? 57.445 -22.082 -49.013 1.00 43.03 196 SER A O 1
ATOM 1557 N N . GLY A 1 197 ? 58.691 -23.058 -50.599 1.00 43.19 197 GLY A N 1
ATOM 1558 C CA . GLY A 1 197 ? 59.162 -24.195 -49.795 1.00 43.19 197 GLY A CA 1
ATOM 1559 C C . GLY A 1 197 ? 60.104 -23.845 -48.630 1.00 43.19 197 GLY A C 1
ATOM 1560 O O . GLY A 1 197 ? 61.116 -24.514 -48.458 1.00 43.19 197 GLY A O 1
ATOM 1561 N N . SER A 1 198 ? 59.789 -22.820 -47.832 1.00 38.38 198 SER A N 1
ATOM 1562 C CA . SER A 1 198 ? 60.558 -22.385 -46.666 1.00 38.38 198 SER A CA 1
ATOM 1563 C C . SER A 1 198 ? 59.647 -21.822 -45.575 1.00 38.38 198 SER A C 1
ATOM 1565 O O . SER A 1 198 ? 58.868 -20.896 -45.797 1.00 38.38 198 SER A O 1
ATOM 1567 N N . ILE A 1 199 ? 59.804 -22.348 -44.359 1.00 41.88 199 ILE A N 1
ATOM 1568 C CA . ILE A 1 199 ? 59.173 -21.847 -43.134 1.00 41.88 199 ILE A CA 1
ATOM 1569 C C . ILE A 1 199 ? 59.855 -20.524 -42.759 1.00 41.88 199 ILE A C 1
ATOM 1571 O O . ILE A 1 199 ? 60.916 -20.512 -42.138 1.00 41.88 199 ILE A O 1
ATOM 1575 N N . VAL A 1 200 ? 59.259 -19.397 -43.146 1.00 37.50 200 VAL A N 1
ATOM 1576 C CA . VAL A 1 200 ? 59.692 -18.056 -42.729 1.00 37.50 200 VAL A CA 1
ATOM 1577 C C . VAL A 1 200 ? 58.641 -17.477 -41.783 1.00 37.50 200 VAL A C 1
ATOM 1579 O O . VAL A 1 200 ? 57.454 -17.454 -42.099 1.00 37.50 200 VAL A O 1
ATOM 1582 N N . LYS A 1 201 ? 59.068 -16.978 -40.614 1.00 46.22 201 LYS A N 1
ATOM 1583 C CA . LYS A 1 201 ? 58.245 -16.112 -39.752 1.00 46.22 201 LYS A CA 1
ATOM 1584 C C . LYS A 1 201 ? 57.973 -14.803 -40.501 1.00 46.22 201 LYS A C 1
ATOM 1586 O O . LYS A 1 201 ? 58.768 -13.870 -40.434 1.00 46.22 201 LYS A O 1
ATOM 1591 N N . VAL A 1 202 ? 56.865 -14.740 -41.234 1.00 40.28 202 VAL A N 1
ATOM 1592 C CA . VAL A 1 202 ? 56.441 -13.527 -41.941 1.00 40.28 202 VAL A CA 1
ATOM 1593 C C . VAL A 1 202 ? 55.786 -12.571 -40.943 1.00 40.28 202 VAL A C 1
ATOM 1595 O O . VAL A 1 202 ? 54.740 -12.868 -40.371 1.00 40.28 202 VAL A O 1
ATOM 1598 N N . ARG A 1 203 ? 56.395 -11.399 -40.737 1.00 41.56 203 ARG A N 1
ATOM 1599 C CA . ARG A 1 203 ? 55.725 -10.244 -40.125 1.00 41.56 203 ARG A CA 1
ATOM 1600 C C . ARG A 1 203 ? 54.897 -9.585 -41.232 1.00 41.56 203 ARG A C 1
ATOM 1602 O O . ARG A 1 203 ? 55.453 -8.908 -42.089 1.00 41.56 203 ARG A O 1
ATOM 1609 N N . ILE A 1 204 ? 53.598 -9.876 -41.267 1.00 45.41 204 ILE A N 1
ATOM 1610 C CA . ILE A 1 204 ? 52.690 -9.436 -42.336 1.00 45.41 204 ILE A CA 1
ATOM 1611 C C . ILE A 1 204 ? 52.329 -7.953 -42.093 1.00 45.41 204 ILE A C 1
ATOM 1613 O O . ILE A 1 204 ? 51.787 -7.648 -41.029 1.00 45.41 204 ILE A O 1
ATOM 1617 N N . PRO A 1 205 ? 52.636 -7.015 -43.012 1.00 44.72 205 PRO A N 1
ATOM 1618 C CA . PRO A 1 205 ? 52.147 -5.636 -42.927 1.00 44.72 205 PRO A CA 1
ATOM 1619 C C . PRO A 1 205 ? 50.618 -5.602 -43.110 1.00 44.72 205 PRO A C 1
ATOM 1621 O O . PRO A 1 205 ? 50.072 -6.523 -43.720 1.00 44.72 205 PRO A O 1
ATOM 1624 N N . PRO A 1 206 ? 49.905 -4.574 -42.609 1.00 45.81 206 PRO A N 1
ATOM 1625 C CA . PRO A 1 206 ? 48.446 -4.522 -42.668 1.00 45.81 206 PRO A CA 1
ATOM 1626 C C . PRO A 1 206 ? 47.991 -4.501 -44.132 1.00 45.81 206 PRO A C 1
ATOM 1628 O O . PRO A 1 206 ? 48.055 -3.483 -44.818 1.00 45.81 206 PRO A O 1
ATOM 1631 N N . HIS A 1 207 ? 47.590 -5.667 -44.633 1.00 53.06 207 HIS A N 1
ATOM 1632 C CA . HIS A 1 207 ? 47.147 -5.841 -46.006 1.00 53.06 207 HIS A CA 1
ATOM 1633 C C . HIS A 1 207 ? 45.793 -5.127 -46.166 1.00 53.06 207 HIS A C 1
ATOM 1635 O O . HIS A 1 207 ? 44.974 -5.203 -45.247 1.00 53.06 207 HIS A O 1
ATOM 1641 N N . PRO A 1 208 ? 45.487 -4.495 -47.314 1.00 54.22 208 PRO A N 1
ATOM 1642 C CA . PRO A 1 208 ? 44.200 -3.826 -47.566 1.00 54.22 208 PRO A CA 1
ATOM 1643 C C . PRO A 1 208 ? 42.962 -4.704 -47.311 1.00 54.22 208 PRO A C 1
ATOM 1645 O O . PRO A 1 208 ? 41.878 -4.189 -47.079 1.00 54.22 208 PRO A O 1
ATOM 1648 N N . ILE A 1 209 ? 43.134 -6.027 -47.283 1.00 47.75 209 ILE A N 1
ATOM 1649 C CA . ILE A 1 209 ? 42.098 -7.010 -46.943 1.00 47.75 209 ILE A CA 1
ATOM 1650 C C . ILE A 1 209 ? 41.750 -6.980 -45.442 1.00 47.75 209 ILE A C 1
ATOM 1652 O O . ILE A 1 209 ? 40.588 -7.144 -45.094 1.00 47.75 209 ILE A O 1
ATOM 1656 N N . ILE A 1 210 ? 42.726 -6.743 -44.557 1.00 49.00 210 ILE A N 1
ATOM 1657 C CA . ILE A 1 210 ? 42.504 -6.616 -43.105 1.00 49.00 210 ILE A CA 1
ATOM 1658 C C . ILE A 1 210 ? 41.738 -5.326 -42.819 1.00 49.00 210 ILE A C 1
ATOM 1660 O O . ILE A 1 210 ? 40.738 -5.355 -42.114 1.00 49.00 210 ILE A O 1
ATOM 1664 N N . LYS A 1 211 ? 42.147 -4.222 -43.449 1.00 56.59 211 LYS A N 1
ATOM 1665 C CA . LYS A 1 211 ? 41.446 -2.942 -43.330 1.00 56.59 211 LYS A CA 1
ATOM 1666 C C . LYS A 1 211 ? 40.024 -3.020 -43.897 1.00 56.59 211 LYS A C 1
ATOM 1668 O O . LYS A 1 211 ? 39.090 -2.584 -43.247 1.00 56.59 211 LYS A O 1
ATOM 1673 N N . ALA A 1 212 ? 39.842 -3.675 -45.046 1.00 54.03 212 ALA A N 1
ATOM 1674 C CA . ALA A 1 212 ? 38.513 -3.934 -45.596 1.00 54.03 212 ALA A CA 1
ATOM 1675 C C . ALA A 1 212 ? 37.655 -4.822 -44.678 1.00 54.03 212 ALA A C 1
ATOM 1677 O O . ALA A 1 212 ? 36.446 -4.639 -44.628 1.00 54.03 212 ALA A O 1
ATOM 1678 N N . ALA A 1 213 ? 38.254 -5.765 -43.942 1.00 50.03 213 ALA A N 1
ATOM 1679 C CA . ALA A 1 213 ? 37.541 -6.576 -42.957 1.00 50.03 213 ALA A CA 1
ATOM 1680 C C . ALA A 1 213 ? 37.144 -5.766 -41.709 1.00 50.03 213 ALA A C 1
ATOM 1682 O O . ALA A 1 213 ? 36.040 -5.950 -41.200 1.00 50.03 213 ALA A O 1
ATOM 1683 N N . GLU A 1 214 ? 38.004 -4.858 -41.245 1.00 53.38 214 GLU A N 1
ATOM 1684 C CA . GLU A 1 214 ? 37.696 -3.916 -40.161 1.00 53.38 214 GLU A CA 1
ATOM 1685 C C . GLU A 1 214 ? 36.588 -2.939 -40.572 1.00 53.38 214 GLU A C 1
ATOM 1687 O O . GLU A 1 214 ? 35.601 -2.803 -39.849 1.00 53.38 214 GLU A O 1
ATOM 1692 N N . ASP A 1 215 ? 36.694 -2.342 -41.760 1.00 60.56 215 ASP A N 1
ATOM 1693 C CA . ASP A 1 215 ? 35.703 -1.417 -42.311 1.00 60.56 215 ASP A CA 1
ATOM 1694 C C . ASP A 1 215 ? 34.345 -2.113 -42.515 1.00 60.56 215 ASP A C 1
ATOM 1696 O O . ASP A 1 215 ? 33.316 -1.568 -42.117 1.00 60.56 215 ASP A O 1
ATOM 1700 N N . LEU A 1 216 ? 34.320 -3.360 -43.017 1.00 51.94 216 LEU A N 1
ATOM 1701 C CA . LEU A 1 216 ? 33.073 -4.130 -43.123 1.00 51.94 216 LEU A CA 1
ATOM 1702 C C . LEU A 1 216 ? 32.498 -4.503 -41.752 1.00 51.94 216 LEU A C 1
ATOM 1704 O O . LEU A 1 216 ? 31.282 -4.524 -41.588 1.00 51.94 216 LEU A O 1
ATOM 1708 N N . SER A 1 217 ? 33.345 -4.817 -40.765 1.00 52.41 217 SER A N 1
ATOM 1709 C CA . SER A 1 217 ? 32.883 -5.095 -39.397 1.00 52.41 217 SER A CA 1
ATOM 1710 C C . SER A 1 217 ? 32.211 -3.868 -38.783 1.00 52.41 217 SER A C 1
ATOM 1712 O O . SER A 1 217 ? 31.191 -3.994 -38.110 1.00 52.41 217 SER A O 1
ATOM 1714 N N . LYS A 1 218 ? 32.742 -2.681 -39.090 1.00 56.12 218 LYS A N 1
ATOM 1715 C CA . LYS A 1 218 ? 32.239 -1.397 -38.621 1.00 56.12 218 LYS A CA 1
ATOM 1716 C C . LYS A 1 218 ? 30.935 -1.017 -39.322 1.00 56.12 218 LYS A C 1
ATOM 1718 O O . LYS A 1 218 ? 29.984 -0.662 -38.641 1.00 56.12 218 LYS A O 1
ATOM 1723 N N . GLU A 1 219 ? 30.842 -1.219 -40.637 1.00 52.78 219 GLU A N 1
ATOM 1724 C CA . GLU A 1 219 ? 29.602 -1.027 -41.404 1.00 52.78 219 GLU A CA 1
ATOM 1725 C C . GLU A 1 219 ? 28.496 -1.992 -40.946 1.00 52.78 219 GLU A C 1
ATOM 1727 O O . GLU A 1 219 ? 27.335 -1.608 -40.834 1.00 52.78 219 GLU A O 1
ATOM 1732 N N . VAL A 1 220 ? 28.839 -3.247 -40.631 1.00 53.28 220 VAL A N 1
ATOM 1733 C CA . VAL A 1 220 ? 27.892 -4.230 -40.074 1.00 53.28 220 VAL A CA 1
ATOM 1734 C C . VAL A 1 220 ? 27.448 -3.839 -38.663 1.00 53.28 220 VAL A C 1
ATOM 1736 O O . VAL A 1 220 ? 26.276 -4.017 -38.333 1.00 53.28 220 VAL A O 1
ATOM 1739 N N . TRP A 1 221 ? 28.349 -3.287 -37.847 1.00 50.41 221 TRP A N 1
ATOM 1740 C CA . TRP A 1 221 ? 28.025 -2.775 -36.516 1.00 50.41 221 TRP A CA 1
ATOM 1741 C C . TRP A 1 221 ? 27.094 -1.556 -36.595 1.00 50.41 221 TRP A C 1
ATOM 1743 O O . TRP A 1 221 ? 26.066 -1.524 -35.922 1.00 50.41 221 TRP A O 1
ATOM 1753 N N . GLU A 1 222 ? 27.379 -0.616 -37.496 1.00 51.91 222 GLU A N 1
ATOM 1754 C CA . GLU A 1 222 ? 26.555 0.570 -37.759 1.00 51.91 222 GLU A CA 1
ATOM 1755 C C . GLU A 1 222 ? 25.180 0.188 -38.343 1.00 51.91 222 GLU A C 1
ATOM 1757 O O . GLU A 1 222 ? 24.161 0.659 -37.851 1.00 51.91 222 GLU A O 1
ATOM 1762 N N . ARG A 1 223 ? 25.091 -0.773 -39.273 1.00 46.34 223 ARG A N 1
ATOM 1763 C CA . ARG A 1 223 ? 23.795 -1.296 -39.768 1.00 46.34 223 ARG A CA 1
ATOM 1764 C C . ARG A 1 223 ? 23.016 -2.128 -38.751 1.00 46.34 223 ARG A C 1
ATOM 1766 O O . ARG A 1 223 ? 21.808 -2.286 -38.897 1.00 46.34 223 ARG A O 1
ATOM 1773 N N . SER A 1 224 ? 23.683 -2.712 -37.755 1.00 46.91 224 SER A N 1
ATOM 1774 C CA . SER A 1 224 ? 22.992 -3.382 -36.646 1.00 46.91 224 SER A CA 1
ATOM 1775 C C . SER A 1 224 ? 22.373 -2.381 -35.668 1.00 46.91 224 SER A C 1
ATOM 1777 O O . SER A 1 224 ? 21.399 -2.718 -35.004 1.00 46.91 224 SER A O 1
ATOM 1779 N N . SER A 1 225 ? 22.886 -1.144 -35.637 1.00 45.31 225 SER A N 1
ATOM 1780 C CA . SER A 1 225 ? 22.372 -0.068 -34.783 1.00 45.31 225 SER A CA 1
ATOM 1781 C C . SER A 1 225 ? 21.059 0.555 -35.280 1.00 45.31 225 SER A C 1
ATOM 1783 O O . SER A 1 225 ? 20.359 1.178 -34.489 1.00 45.31 225 SER A O 1
ATOM 1785 N N . ASP A 1 226 ? 20.668 0.312 -36.540 1.00 44.47 226 ASP A N 1
ATOM 1786 C CA . ASP A 1 226 ? 19.365 0.733 -37.089 1.00 44.47 226 ASP A CA 1
ATOM 1787 C C . ASP A 1 226 ? 18.175 -0.040 -36.478 1.00 44.47 226 ASP A C 1
ATOM 1789 O O . ASP A 1 226 ? 17.028 0.391 -36.591 1.00 44.47 226 ASP A O 1
ATOM 1793 N N . TYR A 1 227 ? 18.431 -1.163 -35.797 1.00 48.81 227 TYR A N 1
ATOM 1794 C CA . TYR A 1 227 ? 17.435 -1.914 -35.032 1.00 48.81 227 TYR A CA 1
ATOM 1795 C C . TYR A 1 227 ? 17.670 -1.667 -33.541 1.00 48.81 227 TYR A C 1
ATOM 1797 O O . TYR A 1 227 ? 18.245 -2.502 -32.842 1.00 48.81 227 TYR A O 1
ATOM 1805 N N . HIS A 1 228 ? 17.239 -0.506 -33.041 1.00 53.50 228 HIS A N 1
ATOM 1806 C CA . HIS A 1 228 ? 17.144 -0.272 -31.600 1.00 53.50 228 HIS A CA 1
ATOM 1807 C C . HIS A 1 228 ? 16.014 -1.134 -31.025 1.00 53.50 228 HIS A C 1
ATOM 1809 O O . HIS A 1 228 ? 14.894 -0.681 -30.806 1.00 53.50 228 HIS A O 1
ATOM 1815 N N . LEU A 1 229 ? 16.309 -2.413 -30.821 1.00 59.12 229 LEU A N 1
ATOM 1816 C CA . LEU A 1 229 ? 15.508 -3.268 -29.968 1.00 59.12 229 LEU A CA 1
ATOM 1817 C C . LEU A 1 229 ? 15.665 -2.775 -28.524 1.00 59.12 229 LEU A C 1
ATOM 1819 O O . LEU A 1 229 ? 16.805 -2.517 -28.112 1.00 59.12 229 LEU A O 1
ATOM 1823 N N . PRO A 1 230 ? 14.564 -2.632 -27.764 1.00 65.69 230 PRO A N 1
ATOM 1824 C CA . PRO A 1 230 ? 14.657 -2.260 -26.365 1.00 65.69 230 PRO A CA 1
ATOM 1825 C C . PRO A 1 230 ? 15.520 -3.284 -25.635 1.00 65.69 230 PRO A C 1
ATOM 1827 O O . PRO A 1 230 ? 15.473 -4.490 -25.909 1.00 65.69 230 PRO A O 1
ATOM 1830 N N . SER A 1 231 ? 16.333 -2.814 -24.695 1.00 79.25 231 SER A N 1
ATOM 1831 C CA . SER A 1 231 ? 17.029 -3.739 -23.812 1.00 79.25 231 SER A CA 1
ATOM 1832 C C . SER A 1 231 ? 15.997 -4.578 -23.054 1.00 79.25 231 SER A C 1
ATOM 1834 O O . SER A 1 231 ? 14.880 -4.136 -22.785 1.00 79.25 231 SER A O 1
ATOM 1836 N N . ARG A 1 232 ? 16.367 -5.796 -22.654 1.00 80.38 232 ARG A N 1
ATOM 1837 C CA . ARG A 1 232 ? 15.480 -6.645 -21.845 1.00 80.38 232 ARG A CA 1
ATOM 1838 C C . ARG A 1 232 ? 14.946 -5.912 -20.603 1.00 80.38 232 ARG A C 1
ATOM 1840 O O . ARG A 1 232 ? 13.791 -6.100 -20.247 1.00 80.38 232 ARG A O 1
ATOM 1847 N N . ALA A 1 233 ? 15.771 -5.065 -19.985 1.00 82.69 233 ALA A N 1
ATOM 1848 C CA . ALA A 1 233 ? 15.381 -4.259 -18.831 1.00 82.69 233 ALA A CA 1
ATOM 1849 C C . ALA A 1 233 ? 14.317 -3.203 -19.182 1.00 82.69 233 ALA A C 1
ATOM 1851 O O . ALA A 1 233 ? 13.363 -3.032 -18.431 1.00 82.69 233 ALA A O 1
ATOM 1852 N N . GLU A 1 234 ? 14.447 -2.537 -20.332 1.00 87.12 234 GLU A N 1
ATOM 1853 C CA . GLU A 1 234 ? 13.447 -1.579 -20.829 1.00 87.12 234 GLU A CA 1
ATOM 1854 C C . GLU A 1 234 ? 12.119 -2.277 -21.140 1.00 87.12 234 GLU A C 1
ATOM 1856 O O . GLU A 1 234 ? 11.057 -1.774 -20.776 1.00 87.12 234 GLU A O 1
ATOM 1861 N N . LEU A 1 235 ? 12.169 -3.469 -21.746 1.00 88.12 235 LEU A N 1
ATOM 1862 C CA . LEU A 1 235 ? 10.970 -4.256 -22.032 1.00 88.12 235 LEU A CA 1
ATOM 1863 C C . LEU A 1 235 ? 10.279 -4.740 -20.744 1.00 88.12 235 LEU A C 1
ATOM 1865 O O . LEU A 1 235 ? 9.055 -4.684 -20.641 1.00 88.12 235 LEU A O 1
ATOM 1869 N N . GLU A 1 236 ? 11.047 -5.198 -19.750 1.00 89.06 236 GLU A N 1
ATOM 1870 C CA . GLU A 1 236 ? 10.528 -5.581 -18.428 1.00 89.06 236 GLU A CA 1
ATOM 1871 C C . GLU A 1 236 ? 9.882 -4.387 -17.701 1.00 89.06 236 GLU A C 1
ATOM 1873 O O . GLU A 1 236 ? 8.818 -4.530 -17.091 1.00 89.06 236 GLU A O 1
ATOM 1878 N N . GLU A 1 237 ? 10.476 -3.195 -17.802 1.00 91.25 237 GLU A N 1
ATOM 1879 C CA . GLU A 1 237 ? 9.901 -1.969 -17.246 1.00 91.25 237 GLU A CA 1
ATOM 1880 C C . GLU A 1 237 ? 8.595 -1.580 -17.952 1.00 91.25 237 GLU A C 1
ATOM 1882 O O . GLU A 1 237 ? 7.591 -1.302 -17.287 1.00 91.25 237 GLU A O 1
ATOM 1887 N N . GLU A 1 238 ? 8.574 -1.602 -19.288 1.00 93.62 238 GLU A N 1
ATOM 1888 C CA . GLU A 1 238 ? 7.378 -1.290 -20.070 1.00 93.62 238 GLU A CA 1
ATOM 1889 C C . GLU A 1 238 ? 6.244 -2.278 -19.775 1.00 93.62 238 GLU A C 1
ATOM 1891 O O . GLU A 1 238 ? 5.098 -1.870 -19.568 1.00 93.62 238 GLU A O 1
ATOM 1896 N N . PHE A 1 239 ? 6.560 -3.570 -19.687 1.00 93.06 239 PHE A N 1
ATOM 1897 C CA . PHE A 1 239 ? 5.612 -4.607 -19.296 1.00 93.06 239 PHE A CA 1
ATOM 1898 C C . PHE A 1 239 ? 4.996 -4.335 -17.925 1.00 93.06 239 PHE A C 1
ATOM 1900 O O . PHE A 1 239 ? 3.767 -4.337 -17.787 1.00 93.06 239 PHE A O 1
ATOM 1907 N N . GLY A 1 240 ? 5.832 -4.023 -16.930 1.00 92.38 240 GLY A N 1
ATOM 1908 C CA . GLY A 1 240 ? 5.373 -3.641 -15.599 1.00 92.38 240 GLY A CA 1
ATOM 1909 C C . GLY A 1 240 ? 4.423 -2.443 -15.643 1.00 92.38 240 GLY A C 1
ATOM 1910 O O . GLY A 1 240 ? 3.338 -2.497 -15.064 1.00 92.38 240 GLY A O 1
ATOM 1911 N N . ASN A 1 241 ? 4.780 -1.401 -16.395 1.00 95.50 241 ASN A N 1
ATOM 1912 C CA . ASN A 1 241 ? 3.964 -0.194 -16.537 1.00 95.50 241 ASN A CA 1
ATOM 1913 C C . ASN A 1 241 ? 2.622 -0.467 -17.237 1.00 95.50 241 ASN A C 1
ATOM 1915 O O . ASN A 1 241 ? 1.591 0.059 -16.813 1.00 95.50 241 ASN A O 1
ATOM 1919 N N . LYS A 1 242 ? 2.594 -1.309 -18.280 1.00 96.75 242 LYS A N 1
ATOM 1920 C CA . LYS A 1 242 ? 1.341 -1.695 -18.952 1.00 96.75 242 LYS A CA 1
ATOM 1921 C C . LYS A 1 242 ? 0.418 -2.474 -18.015 1.00 96.75 242 LYS A C 1
ATOM 1923 O O . LYS A 1 242 ? -0.774 -2.171 -17.966 1.00 96.75 242 LYS A O 1
ATOM 1928 N N . ILE A 1 243 ? 0.949 -3.437 -17.256 1.00 95.94 243 ILE A N 1
ATOM 1929 C CA . ILE A 1 243 ? 0.162 -4.175 -16.256 1.00 95.94 243 ILE A CA 1
ATOM 1930 C C . ILE A 1 243 ? -0.382 -3.221 -15.193 1.00 95.94 243 ILE A C 1
ATOM 1932 O O . ILE A 1 243 ? -1.561 -3.298 -14.844 1.00 95.94 243 ILE A O 1
ATOM 1936 N N . ASP A 1 244 ? 0.461 -2.326 -14.683 1.00 96.38 244 ASP A N 1
ATOM 1937 C CA . ASP A 1 244 ? 0.084 -1.374 -13.641 1.00 96.38 244 ASP A CA 1
ATOM 1938 C C . ASP A 1 244 ? -1.055 -0.459 -14.112 1.00 96.38 244 ASP A C 1
ATOM 1940 O O . ASP A 1 244 ? -2.067 -0.330 -13.419 1.00 96.38 244 ASP A O 1
ATOM 1944 N N . ASN A 1 245 ? -0.956 0.085 -15.328 1.00 97.31 245 ASN A N 1
ATOM 1945 C CA . ASN A 1 245 ? -2.019 0.888 -15.938 1.00 97.31 245 ASN A CA 1
ATOM 1946 C C . ASN A 1 245 ? -3.314 0.090 -16.105 1.00 97.31 245 ASN A C 1
ATOM 1948 O O . ASN A 1 245 ? -4.390 0.574 -15.753 1.00 97.31 245 ASN A O 1
ATOM 1952 N N . ARG A 1 246 ? -3.219 -1.163 -16.564 1.00 97.00 246 ARG A N 1
ATOM 1953 C CA . ARG A 1 246 ? -4.391 -2.027 -16.726 1.00 97.00 246 ARG A CA 1
ATOM 1954 C C . ARG A 1 246 ? -5.091 -2.307 -15.399 1.00 97.00 246 ARG A C 1
ATOM 1956 O O . ARG A 1 246 ? -6.321 -2.322 -15.338 1.00 97.00 246 ARG A O 1
ATOM 1963 N N . CYS A 1 247 ? -4.318 -2.491 -14.331 1.00 96.19 247 CYS A N 1
ATOM 1964 C CA . CYS A 1 247 ? -4.860 -2.662 -12.988 1.00 96.19 247 CYS A CA 1
ATOM 1965 C C . CYS A 1 247 ? -5.562 -1.395 -12.495 1.00 96.19 247 CYS A C 1
ATOM 1967 O O . CYS A 1 247 ? -6.648 -1.493 -11.927 1.00 96.19 247 CYS A O 1
ATOM 1969 N N . ILE A 1 248 ? -4.986 -0.215 -12.744 1.00 97.50 248 ILE A N 1
ATOM 1970 C CA . ILE A 1 248 ? -5.606 1.068 -12.391 1.00 97.50 248 ILE A CA 1
ATOM 1971 C C . ILE A 1 248 ? -6.953 1.228 -13.105 1.00 97.50 248 ILE A C 1
ATOM 1973 O O . ILE A 1 248 ? -7.960 1.488 -12.446 1.00 97.50 248 ILE A O 1
ATOM 1977 N N . GLU A 1 249 ? -6.991 1.040 -14.427 1.00 97.12 249 GLU A N 1
ATOM 1978 C CA . GLU A 1 249 ? -8.218 1.146 -15.230 1.00 97.12 249 GLU A CA 1
ATOM 1979 C C . GLU A 1 249 ? -9.308 0.199 -14.721 1.00 97.12 249 GLU A C 1
ATOM 1981 O O . GLU A 1 249 ? -10.456 0.599 -14.510 1.00 97.12 249 GLU A O 1
ATOM 1986 N N . TYR A 1 250 ? -8.942 -1.064 -14.486 1.00 96.69 250 TYR A N 1
ATOM 1987 C CA . TYR A 1 250 ? -9.890 -2.063 -14.015 1.00 96.69 250 TYR A CA 1
ATOM 1988 C C . TYR A 1 250 ? -10.409 -1.723 -12.613 1.00 96.69 250 TYR A C 1
ATOM 1990 O O . TYR A 1 250 ? -11.622 -1.707 -12.401 1.00 96.69 250 TYR A O 1
ATOM 1998 N N . ALA A 1 251 ? -9.529 -1.346 -11.680 1.00 96.75 251 ALA A N 1
ATOM 1999 C CA . ALA A 1 251 ? -9.927 -0.932 -10.336 1.00 96.75 251 ALA A CA 1
ATOM 2000 C C . ALA A 1 251 ? -10.860 0.290 -10.349 1.00 96.75 251 ALA A C 1
ATOM 2002 O O . ALA A 1 251 ? -11.845 0.325 -9.611 1.00 96.75 251 ALA A O 1
ATOM 2003 N N . GLN A 1 252 ? -10.589 1.277 -11.208 1.00 96.75 252 GLN A N 1
ATOM 2004 C CA . GLN A 1 252 ? -11.456 2.444 -11.387 1.00 96.75 252 GLN A CA 1
ATOM 2005 C C . GLN A 1 252 ? -12.833 2.054 -11.929 1.00 96.75 252 GLN A C 1
ATOM 2007 O O . GLN A 1 252 ? -13.841 2.540 -11.413 1.00 96.75 252 GLN A O 1
ATOM 2012 N N . SER A 1 253 ? -12.890 1.147 -12.909 1.00 96.19 253 SER A N 1
ATOM 2013 C CA . SER A 1 253 ? -14.161 0.651 -13.451 1.00 96.19 253 SER A CA 1
ATOM 2014 C C . SER A 1 253 ? -15.003 -0.061 -12.385 1.00 96.19 253 SER A C 1
ATOM 2016 O O . SER A 1 253 ? -16.205 0.171 -12.278 1.00 96.19 253 SER A O 1
ATOM 2018 N N . LEU A 1 254 ? -14.365 -0.859 -11.522 1.00 94.56 254 LEU A N 1
ATOM 2019 C CA . LEU A 1 254 ? -15.039 -1.533 -10.416 1.00 94.56 254 LEU A CA 1
ATOM 2020 C C . LEU A 1 254 ? -15.551 -0.530 -9.376 1.00 94.56 254 LEU A C 1
ATOM 2022 O O . LEU A 1 254 ? -16.688 -0.647 -8.930 1.00 94.56 254 LEU A O 1
ATOM 2026 N N . LEU A 1 255 ? -14.765 0.492 -9.025 1.00 93.38 255 LEU A N 1
ATOM 2027 C CA . LEU A 1 255 ? -15.202 1.522 -8.075 1.00 93.38 255 LEU A CA 1
ATOM 2028 C C . LEU A 1 255 ? -16.429 2.304 -8.556 1.00 93.38 255 LEU A C 1
ATOM 2030 O O . LEU A 1 255 ? -17.275 2.648 -7.732 1.00 93.38 255 LEU A O 1
ATOM 2034 N N . GLN A 1 256 ? -16.534 2.574 -9.858 1.00 91.62 256 GLN A N 1
ATOM 2035 C CA . GLN A 1 256 ? -17.708 3.235 -10.438 1.00 91.62 256 GLN A CA 1
ATOM 2036 C C . GLN A 1 256 ? -18.962 2.361 -10.316 1.00 91.62 256 GLN A C 1
ATOM 2038 O O . GLN A 1 256 ? -20.029 2.868 -9.981 1.00 91.62 256 GLN A O 1
ATOM 2043 N N . ASN A 1 257 ? -18.820 1.047 -10.498 1.00 85.12 257 ASN A N 1
ATOM 2044 C CA . ASN A 1 257 ? -19.933 0.098 -10.412 1.00 85.12 257 ASN A CA 1
ATOM 2045 C C . ASN A 1 257 ? -20.387 -0.182 -8.969 1.00 85.12 257 ASN A C 1
ATOM 2047 O O . ASN A 1 257 ? -21.550 -0.489 -8.746 1.00 85.12 257 ASN A O 1
ATOM 2051 N N . VAL A 1 258 ? -19.496 -0.063 -7.978 1.00 73.69 258 VAL A N 1
ATOM 2052 C CA . VAL A 1 258 ? -19.805 -0.298 -6.548 1.00 73.69 258 VAL A CA 1
ATOM 2053 C C . VAL A 1 258 ? -20.478 0.926 -5.883 1.00 73.69 258 VAL A C 1
ATOM 2055 O O . VAL A 1 258 ? -20.852 0.889 -4.710 1.00 73.69 258 VAL A O 1
ATOM 2058 N N . GLY A 1 259 ? -20.610 2.043 -6.605 1.00 57.44 259 GLY A N 1
ATOM 2059 C CA . GLY A 1 259 ? -21.296 3.257 -6.148 1.00 57.44 259 GLY A CA 1
ATOM 2060 C C . GLY A 1 259 ? -22.723 3.450 -6.678 1.00 57.44 259 GLY A C 1
ATOM 2061 O O . GLY A 1 259 ? -23.339 4.445 -6.298 1.00 57.44 259 GLY A O 1
ATOM 2062 N N . GLY A 1 260 ? -23.202 2.560 -7.556 1.00 45.06 260 GLY A N 1
ATOM 2063 C CA . GLY A 1 260 ? -24.555 2.575 -8.130 1.00 45.06 260 GLY A CA 1
ATOM 2064 C C . GLY A 1 260 ? -25.556 1.719 -7.369 1.00 45.06 260 GLY A C 1
ATOM 2065 O O . GLY A 1 260 ? -25.119 0.794 -6.648 1.00 45.06 260 GLY A O 1
#